Protein AF-A0AAV8Y2S1-F1 (afdb_monomer)

pLDDT: mean 87.35, std 11.95, range [32.97, 98.19]

Nearest PDB structures (foldseek):
  8apo-assembly1_Xg  TM=3.175E-01  e=3.586E-01  Polytomella magna
  3qhe-assembly1_A  TM=2.616E-01  e=3.284E-01  Homo sapiens
  3qhe-assembly2_C  TM=2.333E-01  e=3.586E-01  Homo sapiens
  8g9k-assembly1_A  TM=3.308E-01  e=1.671E+00  synthetic construct
  3icq-assembly2_U  TM=3.140E-01  e=1.599E+00  Schizosaccharomyces pombe

Foldseek 3Di:
DDAVCRLQVLVVVLLVCLVVLVVVVVPPDDPVSVLVVLVCLLDPVNLSLLDDDDDPPDDPVSSVVNNLVSLLSLLLSLLSLLQLLLDVVCVVCNVSSLVSNVSNLVSCVVHPVVSSVQLLLLLLVQLLQLLVCLVPPDQKDKRDGSRGDDDPSSVVSGVSDGDIRIDGDSVSSVSSNVSSLSSLLSVLLSCLVVVPDDPSNLSSLVSLLVCLQDDDLVSVLSSLVSLLVSLLPPPDDCVPHDPSVVVSVLSVLVSLLVVLCCVLPVVPVDDPVSLVSNLVSVLSVLVSVDPDPSSVVSVVVLVVSCVVDVVSNRPPSNCDDDD

Structure (mmCIF, N/CA/C/O backbone):
data_AF-A0AAV8Y2S1-F1
#
_entry.id   AF-A0AAV8Y2S1-F1
#
loop_
_atom_site.group_PDB
_atom_site.id
_atom_site.type_symbol
_atom_site.label_atom_id
_atom_site.label_alt_id
_atom_site.label_comp_id
_atom_site.label_asym_id
_atom_site.label_entity_id
_atom_site.label_seq_id
_atom_site.pdbx_PDB_ins_code
_atom_site.Cartn_x
_atom_site.Cartn_y
_atom_site.Cartn_z
_atom_site.occupancy
_atom_site.B_iso_or_equiv
_atom_site.auth_seq_id
_atom_site.auth_comp_id
_atom_site.auth_asym_id
_atom_site.auth_atom_id
_atom_site.pdbx_PDB_model_num
ATOM 1 N N . MET A 1 1 ? 22.744 -0.193 -36.614 1.00 50.41 1 MET A N 1
ATOM 2 C CA . MET A 1 1 ? 21.700 -0.256 -35.572 1.00 50.41 1 MET A CA 1
ATOM 3 C C . MET A 1 1 ? 22.429 -0.445 -34.260 1.00 50.41 1 MET A C 1
ATOM 5 O O . MET A 1 1 ? 23.143 -1.434 -34.168 1.00 50.41 1 MET A O 1
ATOM 9 N N . SER A 1 2 ? 22.354 0.511 -33.329 1.00 56.47 2 SER A N 1
ATOM 10 C CA . SER A 1 2 ? 22.951 0.319 -32.002 1.00 56.47 2 SER A CA 1
ATOM 11 C C . SER A 1 2 ? 22.228 -0.812 -31.279 1.00 56.47 2 SER A C 1
ATOM 13 O O . SER A 1 2 ? 21.014 -0.989 -31.435 1.00 56.47 2 SER A O 1
ATOM 15 N N . THR A 1 3 ? 22.974 -1.628 -30.545 1.00 68.38 3 THR A N 1
ATOM 16 C CA . THR A 1 3 ? 22.389 -2.752 -29.810 1.00 68.38 3 THR A CA 1
ATOM 17 C C . THR A 1 3 ? 21.641 -2.236 -28.574 1.00 68.38 3 THR A C 1
ATOM 19 O O . THR A 1 3 ? 21.970 -1.190 -28.023 1.00 68.38 3 THR A O 1
ATOM 22 N N . ILE A 1 4 ? 20.615 -2.947 -28.091 1.00 75.31 4 ILE A N 1
ATOM 23 C CA . ILE A 1 4 ? 19.903 -2.533 -26.860 1.00 75.31 4 ILE A CA 1
ATOM 24 C C . ILE A 1 4 ? 20.838 -2.463 -25.636 1.00 75.31 4 ILE A C 1
ATOM 26 O O . ILE A 1 4 ? 20.588 -1.692 -24.718 1.00 75.31 4 ILE A O 1
ATOM 30 N N . GLU A 1 5 ? 21.937 -3.225 -25.662 1.00 71.94 5 GLU A N 1
ATOM 31 C CA . GLU A 1 5 ? 23.010 -3.204 -24.659 1.00 71.94 5 GLU A CA 1
ATOM 32 C C . GLU A 1 5 ? 23.809 -1.894 -24.688 1.00 71.94 5 GLU A C 1
ATOM 34 O O . GLU A 1 5 ? 24.239 -1.426 -23.640 1.00 71.94 5 GLU A O 1
ATOM 39 N N . GLU A 1 6 ? 23.959 -1.273 -25.859 1.00 69.38 6 GLU A N 1
ATOM 40 C CA . GLU A 1 6 ? 24.582 0.048 -26.005 1.00 69.38 6 GLU A CA 1
ATOM 41 C C . GLU A 1 6 ? 23.637 1.182 -25.582 1.00 69.38 6 GLU A C 1
ATOM 43 O O . GLU A 1 6 ? 24.092 2.212 -25.095 1.00 69.38 6 GLU A O 1
ATOM 48 N N . ASN A 1 7 ? 22.323 0.995 -25.748 1.00 77.75 7 ASN A N 1
ATOM 49 C CA . ASN A 1 7 ? 21.327 2.045 -25.505 1.00 77.75 7 ASN A CA 1
ATOM 50 C C . ASN A 1 7 ? 20.765 2.055 -24.072 1.00 77.75 7 ASN A C 1
ATOM 52 O O . ASN A 1 7 ? 20.173 3.049 -23.657 1.00 77.75 7 ASN A O 1
ATOM 56 N N . ILE A 1 8 ? 20.889 0.951 -23.329 1.00 84.00 8 ILE A N 1
ATOM 57 C CA . ILE A 1 8 ? 20.360 0.810 -21.967 1.00 84.00 8 ILE A CA 1
ATOM 58 C C . ILE A 1 8 ? 21.515 0.452 -21.024 1.00 84.00 8 ILE A C 1
ATOM 60 O O . ILE A 1 8 ? 21.876 -0.721 -20.913 1.00 84.00 8 ILE A O 1
ATOM 64 N N . PRO A 1 9 ? 22.067 1.427 -20.277 1.00 84.44 9 PRO A N 1
ATOM 65 C CA . PRO A 1 9 ? 23.191 1.190 -19.368 1.00 84.44 9 PRO A CA 1
ATOM 66 C C . PRO A 1 9 ? 22.918 0.110 -18.310 1.00 84.44 9 PRO A C 1
ATOM 68 O O . PRO A 1 9 ? 23.826 -0.603 -17.890 1.00 84.44 9 PRO A O 1
ATOM 71 N N . ALA A 1 10 ? 21.658 -0.038 -17.888 1.00 88.62 10 ALA A N 1
ATOM 72 C CA . ALA A 1 10 ? 21.246 -1.018 -16.885 1.00 88.62 10 ALA A CA 1
ATOM 73 C C . ALA A 1 10 ? 21.013 -2.438 -17.433 1.00 88.62 10 ALA A C 1
ATOM 75 O O . ALA A 1 10 ? 20.701 -3.345 -16.660 1.00 88.62 10 ALA A O 1
ATOM 76 N N . PHE A 1 11 ? 21.151 -2.663 -18.744 1.00 90.06 11 PHE A N 1
ATOM 77 C CA . PHE A 1 11 ? 20.671 -3.886 -19.389 1.00 90.06 11 PHE A CA 1
ATOM 78 C C . PHE A 1 11 ? 21.334 -5.168 -18.864 1.00 90.06 11 PHE A C 1
ATOM 80 O O . PHE A 1 11 ? 20.668 -6.188 -18.685 1.00 90.06 11 PHE A O 1
ATOM 87 N N . SER A 1 12 ? 22.634 -5.127 -18.565 1.00 89.00 12 SER A N 1
ATOM 88 C CA . SER A 1 12 ? 23.358 -6.271 -17.992 1.00 89.00 12 SER A CA 1
ATOM 89 C C . SER A 1 12 ? 22.786 -6.690 -16.633 1.00 89.00 12 SER A C 1
ATOM 91 O O . SER A 1 12 ? 22.613 -7.880 -16.365 1.00 89.00 12 SER A O 1
ATOM 93 N N . MET A 1 13 ? 22.418 -5.713 -15.802 1.00 89.12 13 MET A N 1
ATOM 94 C CA . MET A 1 13 ? 21.746 -5.960 -14.531 1.00 89.12 13 MET A CA 1
ATOM 95 C C . MET A 1 13 ? 20.334 -6.488 -14.760 1.00 89.12 13 MET A C 1
ATOM 97 O O . MET A 1 13 ? 19.951 -7.462 -14.120 1.00 89.12 13 MET A O 1
ATOM 101 N N . TRP A 1 14 ? 19.575 -5.915 -15.698 1.00 93.00 14 TRP A N 1
ATOM 102 C CA . TRP A 1 14 ? 18.232 -6.405 -16.030 1.00 93.00 14 TRP A CA 1
ATOM 103 C C . TRP A 1 14 ? 18.240 -7.874 -16.428 1.00 93.00 14 TRP A C 1
ATOM 105 O O . TRP A 1 14 ? 17.412 -8.637 -15.936 1.00 93.00 14 TRP A O 1
ATOM 115 N N . LYS A 1 15 ? 19.214 -8.286 -17.243 1.00 91.31 15 LYS A N 1
ATOM 116 C CA . LYS A 1 15 ? 19.412 -9.688 -17.607 1.00 91.31 15 LYS A CA 1
ATOM 117 C C . LYS A 1 15 ? 19.693 -10.557 -16.381 1.00 91.31 15 LYS A C 1
ATOM 119 O O . LYS A 1 15 ? 19.029 -11.568 -16.193 1.00 91.31 15 LYS A O 1
ATOM 124 N N . MET A 1 16 ? 20.580 -10.116 -15.486 1.00 89.69 16 MET A N 1
ATOM 125 C CA . MET A 1 16 ? 20.842 -10.816 -14.222 1.00 89.69 16 MET A CA 1
ATOM 126 C C . MET A 1 16 ? 19.563 -10.998 -13.383 1.00 89.69 16 MET A C 1
ATOM 128 O O . MET A 1 16 ? 19.323 -12.091 -12.866 1.00 89.69 16 MET A O 1
ATOM 132 N N . PHE A 1 17 ? 18.722 -9.966 -13.250 1.00 90.50 17 PHE A N 1
ATOM 133 C CA . PHE A 1 17 ? 17.433 -10.084 -12.554 1.00 90.50 17 PHE A CA 1
ATOM 134 C C . PHE A 1 17 ? 16.469 -11.017 -13.288 1.00 90.50 17 PHE A C 1
ATOM 136 O O . PHE A 1 17 ? 15.811 -11.827 -12.638 1.00 90.50 17 PHE A O 1
ATOM 143 N N . ASN A 1 18 ? 16.391 -10.923 -14.615 1.00 92.56 18 ASN A N 1
ATOM 144 C CA . ASN A 1 18 ? 15.511 -11.743 -15.441 1.00 92.56 18 ASN A CA 1
ATOM 145 C C . ASN A 1 18 ? 15.875 -13.231 -15.399 1.00 92.56 18 ASN A C 1
ATOM 147 O O . ASN A 1 18 ? 14.979 -14.064 -15.344 1.00 92.56 18 ASN A O 1
ATOM 151 N N . ASP A 1 19 ? 17.161 -13.556 -15.290 1.00 89.06 19 ASP A N 1
ATOM 152 C CA . ASP A 1 19 ? 17.630 -14.930 -15.106 1.00 89.06 19 ASP A CA 1
ATOM 153 C C . ASP A 1 19 ? 17.411 -15.417 -13.660 1.00 89.06 19 ASP A C 1
ATOM 155 O O . ASP A 1 19 ? 17.051 -16.571 -13.419 1.00 89.06 19 ASP A O 1
ATOM 159 N N . THR A 1 20 ? 17.602 -14.538 -12.670 1.00 86.38 20 THR A N 1
ATOM 160 C CA . THR A 1 20 ? 17.593 -14.925 -11.248 1.00 86.38 20 THR A CA 1
ATOM 161 C C . THR A 1 20 ? 16.182 -15.015 -10.667 1.00 86.38 20 THR A C 1
ATOM 163 O O . THR A 1 20 ? 15.851 -15.984 -9.984 1.00 86.38 20 THR A O 1
ATOM 166 N N . VAL A 1 21 ? 15.333 -14.010 -10.896 1.00 88.00 21 VAL A N 1
ATOM 167 C CA . VAL A 1 21 ? 14.031 -13.869 -10.222 1.00 88.00 21 VAL A CA 1
ATOM 168 C C . VAL A 1 21 ? 13.079 -15.035 -10.519 1.00 88.00 21 VAL A C 1
ATOM 170 O O . VAL A 1 21 ? 12.534 -15.582 -9.559 1.00 88.00 21 VAL A O 1
ATOM 173 N N . PRO A 1 22 ? 12.910 -15.516 -11.766 1.00 86.19 22 PRO A N 1
ATOM 174 C CA . PRO A 1 22 ? 12.075 -16.687 -12.040 1.00 86.19 22 PRO A CA 1
ATOM 175 C C . PRO A 1 22 ? 12.551 -17.957 -11.321 1.00 86.19 22 PRO A C 1
ATOM 177 O O . PRO A 1 22 ? 11.730 -18.768 -10.890 1.00 86.19 22 PRO A O 1
ATOM 180 N N . VAL A 1 23 ? 13.865 -18.126 -11.131 1.00 83.44 23 VAL A N 1
ATOM 181 C CA . VAL A 1 23 ? 14.425 -19.239 -10.345 1.00 83.44 23 VAL A CA 1
ATOM 182 C C . VAL A 1 23 ? 14.057 -19.095 -8.864 1.00 83.44 23 VAL A C 1
ATOM 184 O O . VAL A 1 23 ? 13.693 -20.083 -8.223 1.00 83.44 23 VAL A O 1
ATOM 187 N N . LEU A 1 24 ? 14.051 -17.866 -8.325 1.00 77.31 24 LEU A N 1
ATOM 188 C CA . LEU A 1 24 ? 13.543 -17.595 -6.971 1.00 77.31 24 LEU A CA 1
ATOM 189 C C . LEU A 1 24 ? 12.067 -18.002 -6.832 1.00 77.31 24 LEU A C 1
ATOM 191 O O . LEU A 1 24 ? 11.695 -18.603 -5.823 1.00 77.31 24 LEU A O 1
ATOM 195 N N . MET A 1 25 ? 11.244 -17.730 -7.852 1.00 76.62 25 MET A N 1
ATOM 196 C CA . MET A 1 25 ? 9.809 -18.056 -7.856 1.00 76.62 25 MET A CA 1
ATOM 197 C C . MET A 1 25 ? 9.536 -19.562 -7.872 1.00 76.62 25 MET A C 1
ATOM 199 O O . MET A 1 25 ? 8.599 -20.021 -7.219 1.00 76.62 25 MET A O 1
ATOM 203 N N . LYS A 1 26 ? 10.353 -20.343 -8.594 1.00 75.31 26 LYS A N 1
ATOM 204 C CA . LYS A 1 26 ? 10.199 -21.806 -8.716 1.00 75.31 26 LYS A CA 1
ATOM 205 C C . LYS A 1 26 ? 10.561 -22.566 -7.436 1.00 75.31 26 LYS A C 1
ATOM 207 O O . LYS A 1 26 ? 10.200 -23.729 -7.291 1.00 75.31 26 LYS A O 1
ATOM 212 N N . GLY A 1 27 ? 11.168 -21.889 -6.459 1.00 60.88 27 GLY A N 1
ATOM 213 C CA . GLY A 1 27 ? 11.306 -22.412 -5.106 1.00 60.88 27 GLY A CA 1
ATOM 214 C C . GLY A 1 27 ? 12.566 -23.234 -4.845 1.00 60.88 27 GLY A C 1
ATOM 215 O O . GLY A 1 27 ? 12.669 -23.828 -3.775 1.00 60.88 27 GLY A O 1
ATOM 216 N N . ASP A 1 28 ? 13.541 -23.227 -5.747 1.00 58.66 28 ASP A N 1
ATOM 217 C CA . ASP A 1 28 ? 14.852 -23.850 -5.505 1.00 58.66 28 ASP A CA 1
ATOM 218 C C . ASP A 1 28 ? 15.797 -22.944 -4.703 1.00 58.66 28 ASP A C 1
ATOM 220 O O . ASP A 1 28 ? 16.928 -23.316 -4.392 1.00 58.66 28 ASP A O 1
ATOM 224 N N . CYS A 1 29 ? 15.351 -21.735 -4.351 1.00 64.38 29 CYS A N 1
ATOM 225 C CA . CYS A 1 29 ? 16.214 -20.733 -3.747 1.00 64.38 29 CYS A CA 1
ATOM 226 C C . CYS A 1 29 ? 16.007 -20.533 -2.244 1.00 64.38 29 CYS A C 1
ATOM 228 O O . CYS A 1 29 ? 14.902 -20.615 -1.707 1.00 64.38 29 CYS A O 1
ATOM 230 N N . SER A 1 30 ? 17.117 -20.226 -1.573 1.00 72.25 30 SER A N 1
ATOM 231 C CA . SER A 1 30 ? 17.170 -19.941 -0.140 1.00 72.25 30 SER A CA 1
ATOM 232 C C . SER A 1 30 ? 16.675 -18.525 0.183 1.00 72.25 30 SER A C 1
ATOM 234 O O . SER A 1 30 ? 16.829 -17.605 -0.623 1.00 72.25 30 SER A O 1
ATOM 236 N N . GLU A 1 31 ? 16.162 -18.312 1.400 1.00 77.44 31 GLU A N 1
ATOM 237 C CA . GLU A 1 31 ? 15.861 -16.966 1.925 1.00 77.44 31 GLU A CA 1
ATOM 238 C C . GLU A 1 31 ? 17.068 -16.019 1.795 1.00 77.44 31 GLU A C 1
ATOM 240 O O . GLU A 1 31 ? 16.909 -14.827 1.533 1.00 77.44 31 GLU A O 1
ATOM 245 N N . THR A 1 32 ? 18.284 -16.556 1.921 1.00 80.44 32 THR A N 1
ATOM 246 C CA . THR A 1 32 ? 19.545 -15.822 1.771 1.00 80.44 32 THR A CA 1
ATOM 247 C C . THR A 1 32 ? 19.700 -15.215 0.379 1.00 80.44 32 THR A C 1
ATOM 249 O O . THR A 1 32 ? 20.175 -14.088 0.258 1.00 80.44 32 THR A O 1
ATOM 252 N N . SER A 1 33 ? 19.268 -15.912 -0.671 1.00 80.56 33 SER A N 1
ATOM 253 C CA . SER A 1 33 ? 19.338 -15.405 -2.044 1.00 80.56 33 SER A CA 1
ATOM 254 C C . SER A 1 33 ? 18.403 -14.215 -2.252 1.00 80.56 33 SER A C 1
ATOM 256 O O . SER A 1 33 ? 18.808 -13.216 -2.841 1.00 80.56 33 SER A O 1
ATOM 258 N N . VAL A 1 34 ? 17.187 -14.268 -1.697 1.00 80.88 34 VAL A N 1
ATOM 259 C CA . VAL A 1 34 ? 16.244 -13.140 -1.778 1.00 80.88 34 VAL A CA 1
ATOM 260 C C . VAL A 1 34 ? 16.738 -11.948 -0.958 1.00 80.88 34 VAL A C 1
ATOM 262 O O . VAL A 1 34 ? 16.650 -10.813 -1.413 1.00 80.88 34 VAL A O 1
ATOM 265 N N . ARG A 1 35 ? 17.340 -12.188 0.215 1.00 84.06 35 ARG A N 1
ATOM 266 C CA . ARG A 1 35 ? 17.974 -11.128 1.019 1.00 84.06 35 ARG A CA 1
ATOM 267 C C . ARG A 1 35 ? 19.123 -10.446 0.283 1.00 84.06 35 ARG A C 1
ATOM 269 O O . ARG A 1 35 ? 19.244 -9.229 0.353 1.00 84.06 35 ARG A O 1
ATOM 276 N N . ARG A 1 36 ? 19.949 -11.211 -0.436 1.00 84.94 36 ARG A N 1
ATOM 277 C CA . ARG A 1 36 ? 21.015 -10.652 -1.282 1.00 84.94 36 ARG A CA 1
ATOM 278 C C . ARG A 1 36 ? 20.436 -9.799 -2.405 1.00 84.94 36 ARG A C 1
ATOM 280 O O . ARG A 1 36 ? 20.911 -8.690 -2.607 1.00 84.94 36 ARG A O 1
ATOM 287 N N . LEU A 1 37 ? 19.386 -10.277 -3.073 1.00 84.44 37 LEU A N 1
ATOM 288 C CA . LEU A 1 37 ? 18.703 -9.513 -4.117 1.00 84.44 37 LEU A CA 1
ATOM 289 C C . LEU A 1 37 ? 18.152 -8.183 -3.583 1.00 84.44 37 LEU A C 1
ATOM 291 O O . LEU A 1 37 ? 18.403 -7.133 -4.166 1.00 84.44 37 LEU A O 1
ATOM 295 N N . ALA A 1 38 ? 17.456 -8.229 -2.447 1.00 85.75 38 ALA A N 1
ATOM 296 C CA . ALA A 1 38 ? 16.943 -7.048 -1.763 1.00 85.75 38 ALA A CA 1
ATOM 297 C C . ALA A 1 38 ? 18.067 -6.070 -1.395 1.00 85.75 38 ALA A C 1
ATOM 299 O O . ALA A 1 38 ? 17.963 -4.882 -1.679 1.00 85.75 38 ALA A O 1
ATOM 300 N N . SER A 1 39 ? 19.176 -6.576 -0.846 1.00 85.69 39 SER A N 1
ATOM 301 C CA . SER A 1 39 ? 20.348 -5.763 -0.508 1.00 85.69 39 SER A CA 1
ATOM 302 C C . SER A 1 39 ? 20.969 -5.080 -1.726 1.00 85.69 39 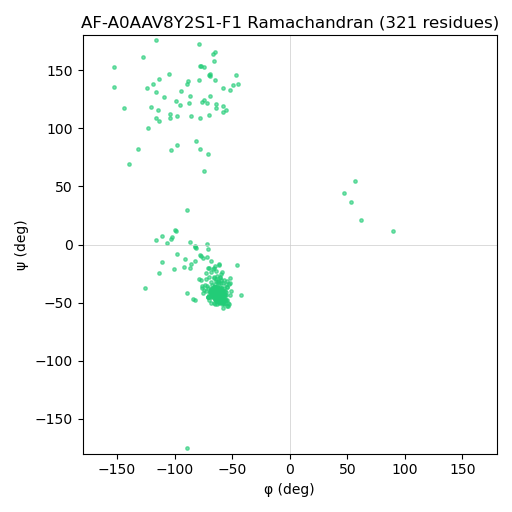SER A C 1
ATOM 304 O O . SER A 1 39 ? 21.438 -3.953 -1.595 1.00 85.69 39 SER A O 1
ATOM 306 N N . ILE A 1 40 ? 20.994 -5.744 -2.887 1.00 85.38 40 ILE A N 1
ATOM 307 C CA . ILE A 1 40 ? 21.481 -5.150 -4.138 1.00 85.38 40 ILE A CA 1
ATOM 308 C C . ILE A 1 40 ? 20.561 -3.993 -4.535 1.00 85.38 40 ILE A C 1
ATOM 310 O O . ILE A 1 40 ? 21.030 -2.876 -4.713 1.00 85.38 40 ILE A O 1
ATOM 314 N N . ILE A 1 41 ? 19.248 -4.228 -4.583 1.00 84.50 41 ILE A N 1
ATOM 315 C CA . ILE A 1 41 ? 18.259 -3.213 -4.980 1.00 84.50 41 ILE A CA 1
ATOM 316 C C . ILE A 1 41 ? 18.265 -2.001 -4.038 1.00 84.50 41 ILE A C 1
ATOM 318 O O . ILE A 1 41 ? 18.171 -0.864 -4.487 1.00 84.50 41 ILE A O 1
ATOM 322 N N . GLN A 1 42 ? 18.391 -2.237 -2.732 1.00 84.06 42 GLN A N 1
ATOM 323 C CA . GLN A 1 42 ? 18.385 -1.184 -1.714 1.00 84.06 42 GLN A CA 1
ATOM 324 C C . GLN A 1 42 ? 19.695 -0.387 -1.651 1.00 84.06 42 GLN A C 1
ATOM 326 O O . GLN A 1 42 ? 19.762 0.645 -0.979 1.00 84.06 42 GLN A O 1
ATOM 331 N N . SER A 1 43 ? 20.757 -0.851 -2.311 1.00 83.75 43 SER A N 1
ATOM 332 C CA . SER A 1 43 ? 22.032 -0.144 -2.305 1.00 83.75 43 SER A CA 1
ATOM 333 C C . SER A 1 43 ? 22.023 1.038 -3.284 1.00 83.75 43 SER A C 1
ATOM 335 O O . SER A 1 43 ? 21.453 0.981 -4.372 1.00 83.75 43 SER A O 1
ATOM 337 N N . LYS A 1 44 ? 22.648 2.155 -2.886 1.00 71.81 44 LYS A N 1
ATOM 338 C CA . LYS A 1 44 ? 22.598 3.430 -3.632 1.00 71.81 44 LYS A CA 1
ATOM 339 C C . LYS A 1 44 ? 23.168 3.340 -5.048 1.00 71.81 44 LYS A C 1
ATOM 341 O O . LYS A 1 44 ? 22.757 4.099 -5.913 1.00 71.81 44 LYS A O 1
ATOM 346 N N . GLU A 1 45 ? 24.101 2.423 -5.276 1.00 70.44 45 GLU A N 1
ATOM 347 C CA . GLU A 1 45 ? 24.769 2.215 -6.568 1.00 70.44 45 GLU A CA 1
ATOM 348 C C . GLU A 1 45 ? 23.818 1.655 -7.640 1.00 70.44 45 GLU A C 1
ATOM 350 O O . GLU A 1 45 ? 24.114 1.706 -8.831 1.00 70.44 45 GLU A O 1
ATOM 355 N N . PHE A 1 46 ? 22.646 1.173 -7.223 1.00 72.44 46 PHE A N 1
ATOM 356 C CA . PHE A 1 46 ? 21.712 0.429 -8.055 1.00 72.44 46 PHE A CA 1
ATOM 357 C C . PHE A 1 46 ? 20.415 1.196 -8.367 1.00 72.44 46 PHE A C 1
ATOM 359 O O . PHE A 1 46 ? 19.536 0.656 -9.037 1.00 72.44 46 PHE A O 1
ATOM 366 N N . SER A 1 47 ? 20.309 2.481 -7.995 1.00 70.44 47 SER A N 1
ATOM 367 C CA . SER A 1 47 ? 19.176 3.342 -8.391 1.00 70.44 47 SER A CA 1
ATOM 368 C C . SER A 1 47 ? 19.042 3.481 -9.913 1.00 70.44 47 SER A C 1
ATOM 370 O O . SER A 1 47 ? 17.941 3.574 -10.451 1.00 70.44 47 SER A O 1
ATOM 372 N N . ASN A 1 48 ? 20.170 3.411 -10.624 1.00 80.12 48 ASN A N 1
ATOM 373 C CA . ASN A 1 48 ? 20.235 3.490 -12.084 1.00 80.12 48 ASN A CA 1
ATOM 374 C C . ASN A 1 48 ? 19.669 2.243 -12.789 1.00 80.12 48 ASN A C 1
ATOM 376 O O . ASN A 1 48 ? 19.624 2.221 -14.016 1.00 80.12 48 ASN A O 1
ATOM 380 N N . ILE A 1 49 ? 19.253 1.201 -12.052 1.00 85.00 49 ILE A N 1
ATOM 381 C CA . ILE A 1 49 ? 18.487 0.080 -12.624 1.00 85.00 49 ILE A CA 1
ATOM 382 C C . ILE A 1 49 ? 17.085 0.533 -13.018 1.00 85.00 49 ILE A C 1
ATOM 384 O O . ILE A 1 49 ? 16.570 0.091 -14.044 1.00 85.00 49 ILE A O 1
ATOM 388 N N . PHE A 1 50 ? 16.467 1.358 -12.175 1.00 85.75 50 PHE A N 1
ATOM 389 C CA . PHE A 1 50 ? 15.052 1.717 -12.274 1.00 85.75 50 PHE A CA 1
ATOM 390 C C . PHE A 1 50 ? 14.849 3.083 -12.913 1.00 85.75 50 PHE A C 1
ATOM 392 O O . PHE A 1 50 ? 13.782 3.348 -13.454 1.00 85.75 50 PHE A O 1
ATOM 399 N N . ILE A 1 51 ? 15.885 3.922 -12.882 1.00 84.12 51 ILE A N 1
ATOM 400 C CA . ILE A 1 51 ? 15.834 5.306 -13.336 1.00 84.12 51 ILE A CA 1
ATOM 401 C C . ILE A 1 51 ? 16.766 5.491 -14.525 1.00 84.12 51 ILE A C 1
ATOM 403 O O . ILE A 1 51 ? 17.946 5.133 -14.470 1.00 84.12 51 ILE A O 1
ATOM 407 N N . PHE A 1 52 ? 16.243 6.120 -15.575 1.00 84.12 52 PHE A N 1
ATOM 408 C CA . PHE A 1 52 ? 17.048 6.602 -16.687 1.00 84.12 52 PHE A CA 1
ATOM 409 C C . PHE A 1 52 ? 17.338 8.095 -16.514 1.00 84.12 52 PHE A C 1
ATOM 411 O O . PHE A 1 52 ? 16.448 8.936 -16.626 1.00 84.12 52 PHE A O 1
ATOM 418 N N . SER A 1 53 ? 18.597 8.433 -16.238 1.00 76.94 53 SER A N 1
ATOM 419 C CA . SER A 1 53 ? 19.039 9.828 -16.190 1.00 76.94 53 SER A CA 1
ATOM 420 C C . SER A 1 53 ? 19.033 10.419 -17.596 1.00 76.94 53 SER A C 1
ATOM 422 O O . SER A 1 53 ? 19.624 9.849 -18.511 1.00 76.94 53 SER A O 1
ATOM 424 N N . LYS A 1 54 ? 18.382 11.575 -17.768 1.00 69.50 54 LYS A N 1
ATOM 425 C CA . LYS A 1 54 ? 18.289 12.252 -19.065 1.00 69.50 54 LYS A CA 1
ATOM 426 C C . LYS A 1 54 ? 19.681 12.569 -19.618 1.00 69.50 54 LYS A C 1
ATOM 428 O O . LYS A 1 54 ? 20.383 13.423 -19.078 1.00 69.50 54 LYS A O 1
ATOM 433 N N . ASP A 1 55 ? 20.036 11.922 -20.722 1.00 77.44 55 ASP A N 1
ATOM 434 C CA . ASP A 1 55 ? 21.202 12.286 -21.521 1.00 77.44 55 ASP A CA 1
ATOM 435 C C . ASP A 1 55 ? 20.871 13.550 -22.343 1.00 77.44 55 ASP A C 1
ATOM 437 O O . ASP A 1 55 ? 19.886 13.548 -23.092 1.00 77.44 55 ASP A O 1
ATOM 441 N N . PRO A 1 56 ? 21.640 14.649 -22.204 1.00 76.19 56 PRO A N 1
ATOM 442 C CA . PRO A 1 56 ? 21.413 15.881 -22.959 1.00 76.19 56 PRO A CA 1
ATOM 443 C C . PRO A 1 56 ? 21.545 15.713 -24.480 1.00 76.19 56 PRO A C 1
ATOM 445 O O . PRO A 1 56 ? 21.084 16.585 -25.214 1.00 76.19 56 PRO A O 1
ATOM 448 N N . LEU A 1 57 ? 22.158 14.626 -24.955 1.00 84.50 57 LEU A N 1
ATOM 449 C CA . LEU A 1 57 ? 22.327 14.322 -26.376 1.00 84.50 57 LEU A CA 1
ATOM 450 C C . LEU A 1 57 ? 21.093 13.659 -27.005 1.00 84.50 57 LEU A C 1
ATOM 452 O O . LEU A 1 57 ? 21.002 13.602 -28.230 1.00 84.50 57 LEU A O 1
ATOM 456 N N . LEU A 1 58 ? 20.144 13.176 -26.197 1.00 87.19 58 LEU A N 1
ATOM 457 C CA . LEU A 1 58 ? 18.936 12.515 -26.689 1.00 87.19 58 LEU A CA 1
ATOM 458 C C . LEU A 1 58 ? 17.808 13.510 -26.954 1.00 87.19 58 LEU A C 1
ATOM 460 O O . LEU A 1 58 ? 17.535 14.422 -26.166 1.00 87.19 58 LEU A O 1
ATOM 464 N N . THR A 1 59 ? 17.067 13.277 -28.036 1.00 89.31 59 THR A N 1
ATOM 465 C CA . THR A 1 59 ? 15.787 13.957 -28.243 1.00 89.31 59 THR A CA 1
ATOM 466 C C . THR A 1 59 ? 14.776 13.530 -27.175 1.00 89.31 59 THR A C 1
ATOM 468 O O . THR A 1 59 ? 14.863 12.450 -26.588 1.00 89.31 59 THR A O 1
ATOM 471 N N . PHE A 1 60 ? 13.749 14.354 -26.945 1.00 87.56 60 PHE A N 1
ATOM 472 C CA . PHE A 1 60 ? 12.673 14.012 -26.007 1.00 87.56 60 PHE A CA 1
ATOM 473 C C . PHE A 1 60 ? 11.980 12.683 -26.361 1.00 87.56 60 PHE A C 1
ATOM 475 O O . PHE A 1 60 ? 11.644 11.905 -25.473 1.00 87.56 60 PHE A O 1
ATOM 482 N N . GLN A 1 61 ? 11.804 12.396 -27.656 1.00 90.19 61 GLN A N 1
ATOM 483 C CA . GLN A 1 61 ? 11.182 11.153 -28.116 1.00 90.19 61 GLN A CA 1
ATOM 484 C C . GLN A 1 61 ? 12.062 9.926 -27.847 1.00 90.19 61 GLN A C 1
ATOM 486 O O . GLN A 1 61 ? 11.543 8.880 -27.462 1.00 90.19 61 GLN A O 1
ATOM 491 N N . GLU A 1 62 ? 13.377 10.031 -28.038 1.00 89.81 62 GLU A N 1
ATOM 492 C CA . GLU A 1 62 ? 14.317 8.943 -27.734 1.00 89.81 62 GLU A CA 1
ATOM 493 C C . GLU A 1 62 ? 14.411 8.696 -26.233 1.00 89.81 62 GLU A C 1
ATOM 495 O O . GLU A 1 62 ? 14.303 7.550 -25.799 1.00 89.81 62 GLU A O 1
ATOM 500 N N . TYR A 1 63 ? 14.519 9.771 -25.447 1.00 89.12 63 TYR A N 1
ATOM 501 C CA . TYR A 1 63 ? 14.468 9.703 -23.991 1.00 89.12 63 TYR A CA 1
ATOM 502 C C . TYR A 1 63 ? 13.210 8.963 -23.523 1.00 89.12 63 TYR A C 1
ATOM 504 O O . TYR A 1 63 ? 13.313 7.991 -22.777 1.00 89.12 63 TYR A O 1
ATOM 512 N N . HIS A 1 64 ? 12.035 9.357 -24.023 1.00 89.75 64 HIS A N 1
ATOM 513 C CA . HIS A 1 64 ? 10.775 8.742 -23.618 1.00 89.75 64 HIS A CA 1
ATOM 514 C C . HIS A 1 64 ? 10.694 7.258 -24.009 1.00 89.75 64 HIS A C 1
ATOM 516 O O . HIS A 1 64 ? 10.225 6.434 -23.230 1.00 89.75 64 HIS A O 1
ATOM 522 N N . LYS A 1 65 ? 11.209 6.873 -25.186 1.00 90.94 65 LYS A N 1
ATOM 523 C CA . LYS A 1 65 ? 11.277 5.457 -25.594 1.00 90.94 65 LYS A CA 1
ATOM 524 C C . LYS A 1 65 ? 12.153 4.618 -24.662 1.00 90.94 65 LYS A C 1
ATOM 526 O O . LYS A 1 65 ? 11.809 3.470 -24.389 1.00 90.94 65 LYS A O 1
ATOM 531 N N . ILE A 1 66 ? 13.283 5.153 -24.198 1.00 90.88 66 ILE A N 1
ATOM 532 C CA . ILE A 1 66 ? 14.162 4.452 -23.250 1.00 90.88 66 I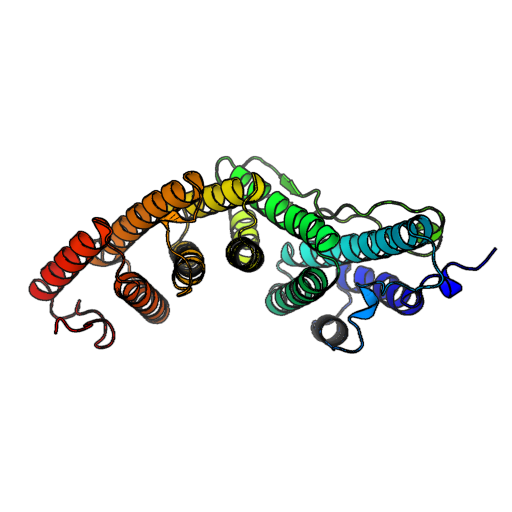LE A CA 1
ATOM 533 C C . ILE A 1 66 ? 13.491 4.378 -21.875 1.00 90.88 66 ILE A C 1
ATOM 535 O O . ILE A 1 66 ? 13.434 3.307 -21.276 1.00 90.88 66 ILE A O 1
ATOM 539 N N . GLU A 1 67 ? 12.918 5.483 -21.407 1.00 91.88 67 GLU A N 1
ATOM 540 C CA . GLU A 1 67 ? 12.180 5.564 -20.146 1.00 91.88 67 GLU A CA 1
ATOM 541 C C . GLU A 1 67 ? 11.034 4.544 -20.064 1.00 91.88 67 GLU A C 1
ATOM 543 O O . GLU A 1 67 ? 10.908 3.850 -19.055 1.00 91.88 67 GLU A O 1
ATOM 548 N N . GLN A 1 68 ? 10.255 4.360 -21.136 1.00 93.56 68 GLN A N 1
ATOM 549 C CA . GLN A 1 68 ? 9.194 3.345 -21.150 1.00 93.56 68 GLN A CA 1
ATOM 550 C C . GLN A 1 68 ? 9.738 1.912 -21.021 1.00 93.56 68 GLN A C 1
ATOM 552 O O . GLN A 1 68 ? 9.110 1.072 -20.379 1.00 93.56 68 GLN A O 1
ATOM 557 N N . LYS A 1 69 ? 10.942 1.619 -21.534 1.00 94.69 69 LYS A N 1
ATOM 558 C CA . LYS A 1 69 ? 11.594 0.310 -21.332 1.00 94.69 69 LYS A CA 1
ATOM 559 C C . LYS A 1 69 ? 12.033 0.108 -19.883 1.00 94.69 69 LYS A C 1
ATOM 561 O O . LYS A 1 69 ? 11.837 -0.976 -19.335 1.00 94.69 69 LYS A O 1
ATOM 566 N N . TYR A 1 70 ? 12.570 1.154 -19.247 1.00 94.69 70 TYR A N 1
ATOM 567 C CA . TYR A 1 70 ? 12.875 1.157 -17.809 1.00 94.69 70 TYR A CA 1
ATOM 568 C C . TYR A 1 70 ? 11.617 0.905 -16.974 1.00 94.69 70 TYR A C 1
ATOM 570 O O . TYR A 1 70 ? 11.618 0.057 -16.076 1.00 94.69 70 TYR A O 1
ATOM 578 N N . LYS A 1 71 ? 10.516 1.578 -17.313 1.00 95.31 71 LYS A N 1
ATOM 579 C CA . LYS A 1 71 ? 9.215 1.360 -16.684 1.00 95.31 71 LYS A CA 1
ATOM 580 C C . LYS A 1 71 ? 8.693 -0.055 -16.917 1.00 95.31 71 LYS A C 1
ATOM 582 O O . LYS A 1 71 ? 8.226 -0.664 -15.959 1.00 95.31 71 LYS A O 1
ATOM 587 N N . ALA A 1 72 ? 8.789 -0.612 -18.123 1.00 96.19 72 ALA A N 1
ATOM 588 C CA . ALA A 1 72 ? 8.347 -1.980 -18.403 1.00 96.19 72 ALA A CA 1
ATOM 589 C C . ALA A 1 72 ? 9.122 -3.013 -17.575 1.00 96.19 72 ALA A C 1
ATOM 591 O O . ALA A 1 72 ? 8.508 -3.860 -16.923 1.00 96.19 72 ALA A O 1
ATOM 592 N N . PHE A 1 73 ? 10.452 -2.896 -17.514 1.00 96.00 73 PHE A N 1
ATOM 593 C CA . PHE A 1 73 ? 11.274 -3.755 -16.661 1.00 96.00 73 PHE A CA 1
ATOM 594 C C . PHE A 1 73 ? 10.917 -3.599 -15.173 1.00 96.00 73 PHE A C 1
ATOM 596 O O . PHE A 1 73 ? 10.729 -4.591 -14.468 1.00 96.00 73 PHE A O 1
ATOM 603 N N . THR A 1 74 ? 10.767 -2.360 -14.697 1.00 96.00 74 THR A N 1
ATOM 604 C CA . THR A 1 74 ? 10.414 -2.076 -13.296 1.00 96.00 74 THR A CA 1
ATOM 605 C C . THR A 1 74 ? 9.028 -2.618 -12.946 1.00 96.00 74 THR A C 1
ATOM 607 O O . THR A 1 74 ? 8.858 -3.243 -11.902 1.00 96.00 74 THR A O 1
ATOM 610 N N . THR A 1 75 ? 8.054 -2.451 -13.842 1.00 97.25 75 THR A N 1
ATOM 611 C CA . THR A 1 75 ? 6.695 -2.996 -13.708 1.00 97.25 75 THR A CA 1
ATOM 612 C C . THR A 1 75 ? 6.742 -4.512 -13.582 1.00 97.25 75 THR A C 1
ATOM 614 O O . THR A 1 75 ? 6.168 -5.064 -12.646 1.00 97.25 75 THR A O 1
ATOM 617 N N . TRP A 1 76 ? 7.481 -5.184 -14.469 1.00 97.00 76 TRP A N 1
ATOM 618 C CA . TRP A 1 76 ? 7.675 -6.628 -14.397 1.00 97.00 76 TRP A CA 1
ATOM 619 C C . TRP A 1 76 ? 8.279 -7.047 -13.051 1.00 97.00 76 TRP A C 1
ATOM 621 O O . TRP A 1 76 ? 7.702 -7.895 -12.370 1.00 97.00 76 TRP A O 1
ATOM 631 N N . LEU A 1 77 ? 9.384 -6.427 -12.617 1.00 95.44 77 LEU A N 1
ATOM 632 C CA . LEU A 1 77 ? 10.064 -6.801 -11.372 1.00 95.44 77 LEU A CA 1
ATOM 633 C C . LEU A 1 77 ? 9.177 -6.591 -10.135 1.00 95.44 77 LEU A C 1
ATOM 635 O O . LEU A 1 77 ? 9.125 -7.456 -9.258 1.00 95.44 77 LEU A O 1
ATOM 639 N N . LEU A 1 78 ? 8.458 -5.468 -10.065 1.00 96.38 78 LEU A N 1
ATOM 640 C CA . LEU A 1 78 ? 7.494 -5.219 -8.992 1.00 96.38 78 LEU A CA 1
ATOM 641 C C . LEU A 1 78 ? 6.353 -6.240 -9.027 1.00 96.38 78 LEU A C 1
ATOM 643 O O . LEU A 1 78 ? 5.984 -6.756 -7.978 1.00 96.38 78 LEU A O 1
ATOM 647 N N . GLY A 1 79 ? 5.861 -6.622 -10.209 1.00 96.25 79 GLY A N 1
ATOM 648 C CA . GLY A 1 79 ? 4.876 -7.696 -10.357 1.00 96.25 79 GLY A CA 1
ATOM 649 C C . GLY A 1 79 ? 5.369 -9.036 -9.804 1.00 96.25 79 GLY A C 1
ATOM 650 O O . GLY A 1 79 ? 4.643 -9.713 -9.071 1.00 96.25 79 GLY A O 1
ATOM 651 N N . GLN A 1 80 ? 6.631 -9.385 -10.071 1.00 94.12 80 GLN A N 1
ATOM 652 C CA . GLN A 1 80 ? 7.280 -10.572 -9.507 1.00 94.12 80 GLN A CA 1
ATOM 653 C C . GLN A 1 80 ? 7.325 -10.521 -7.970 1.00 94.12 80 GLN A C 1
ATOM 655 O O . GLN A 1 80 ? 6.916 -11.466 -7.289 1.00 94.12 80 GLN A O 1
ATOM 660 N N . PHE A 1 81 ? 7.774 -9.407 -7.390 1.00 94.12 81 PHE A N 1
ATOM 661 C CA . PHE A 1 81 ? 7.811 -9.234 -5.936 1.00 94.12 81 PHE A CA 1
ATOM 662 C C . PHE A 1 81 ? 6.425 -9.212 -5.298 1.00 94.12 81 PHE A C 1
ATOM 664 O O . PHE A 1 81 ? 6.217 -9.845 -4.259 1.00 94.12 81 PHE A O 1
ATOM 671 N N . PHE A 1 82 ? 5.459 -8.562 -5.936 1.00 95.38 82 PHE A N 1
ATOM 672 C CA . PHE A 1 82 ? 4.077 -8.556 -5.496 1.00 95.38 82 PHE A CA 1
ATOM 673 C C . PHE A 1 82 ? 3.507 -9.978 -5.459 1.00 95.38 82 PHE A C 1
ATOM 675 O O . PHE A 1 82 ? 2.917 -10.383 -4.457 1.00 95.38 82 PHE A O 1
ATOM 682 N N . TYR A 1 83 ? 3.762 -10.789 -6.488 1.00 93.31 83 TYR A N 1
ATOM 683 C CA . TYR A 1 83 ? 3.359 -12.196 -6.526 1.00 93.31 83 TYR A CA 1
ATOM 684 C C . TYR A 1 83 ? 3.912 -13.010 -5.340 1.00 93.31 83 TYR A C 1
ATOM 686 O O . TYR A 1 83 ? 3.173 -13.802 -4.737 1.00 93.31 83 TYR A O 1
ATOM 694 N N . LEU A 1 84 ? 5.165 -12.775 -4.924 1.00 90.75 84 LEU A N 1
ATOM 695 C CA . LEU A 1 84 ? 5.753 -13.426 -3.741 1.00 90.75 84 LEU A CA 1
ATOM 696 C C . LEU A 1 84 ? 5.003 -13.103 -2.446 1.00 90.75 84 LEU A C 1
ATOM 698 O O . LEU A 1 84 ? 4.896 -13.969 -1.572 1.00 90.75 84 LEU A O 1
ATOM 702 N N . LEU A 1 85 ? 4.437 -11.897 -2.318 1.00 92.19 85 LEU A N 1
ATOM 703 C CA . LEU A 1 85 ? 3.631 -11.518 -1.151 1.00 92.19 85 LEU A CA 1
ATOM 704 C C . LEU A 1 85 ? 2.358 -12.366 -1.019 1.00 92.19 85 LEU A C 1
ATOM 706 O O . LEU A 1 85 ? 1.828 -12.517 0.084 1.00 92.19 85 LEU A O 1
ATOM 710 N N . GLY A 1 86 ? 1.887 -12.966 -2.114 1.00 90.69 86 GLY A N 1
ATOM 711 C CA . GLY A 1 86 ? 0.743 -13.880 -2.142 1.00 90.69 86 GLY A CA 1
ATOM 712 C C . GLY A 1 86 ? 1.054 -15.325 -1.742 1.00 90.69 86 GLY A C 1
ATOM 713 O O . GLY A 1 86 ? 0.132 -16.144 -1.703 1.00 90.69 86 GLY A O 1
ATOM 714 N N . HIS A 1 87 ? 2.320 -15.652 -1.466 1.00 88.00 87 HIS A N 1
ATOM 715 C CA . HIS A 1 87 ? 2.788 -17.013 -1.200 1.00 88.00 87 HIS A CA 1
ATOM 716 C C . HIS A 1 87 ? 3.288 -17.167 0.239 1.00 88.00 87 HIS A C 1
ATOM 718 O O . HIS A 1 87 ? 4.311 -16.598 0.623 1.00 88.00 87 HIS A O 1
ATOM 724 N N . ASP A 1 88 ? 2.607 -18.001 1.026 1.00 86.62 88 ASP A N 1
ATOM 725 C CA . ASP A 1 88 ? 2.916 -18.210 2.451 1.00 86.62 88 ASP A CA 1
ATOM 726 C C . ASP A 1 88 ? 4.309 -18.808 2.688 1.00 86.62 88 ASP A C 1
ATOM 728 O O . ASP A 1 88 ? 4.941 -18.535 3.712 1.00 86.62 88 ASP A O 1
ATOM 732 N N . ARG A 1 89 ? 4.834 -19.555 1.707 1.00 85.12 89 ARG A N 1
ATOM 733 C CA . ARG A 1 89 ? 6.203 -20.095 1.721 1.00 85.12 89 ARG A CA 1
ATOM 734 C C . ARG A 1 89 ? 7.263 -19.008 1.933 1.00 85.12 89 ARG A C 1
ATOM 736 O O . ARG A 1 89 ? 8.287 -19.278 2.549 1.00 85.12 89 ARG A O 1
ATOM 743 N N . PHE A 1 90 ? 7.009 -17.792 1.455 1.00 85.69 90 PHE A N 1
ATOM 744 C CA . PHE A 1 90 ? 7.936 -16.664 1.555 1.00 85.69 90 PHE A CA 1
ATOM 745 C C . PHE A 1 90 ? 7.593 -15.703 2.703 1.00 85.69 90 PHE A C 1
ATOM 747 O O . PHE A 1 90 ? 8.162 -14.619 2.788 1.00 85.69 90 PHE A O 1
ATOM 754 N N . SER A 1 91 ? 6.700 -16.091 3.620 1.00 89.31 91 SER A N 1
ATOM 755 C CA . SER A 1 91 ? 6.239 -15.243 4.734 1.00 89.31 91 SER A CA 1
ATOM 756 C C . SER A 1 91 ? 7.364 -14.608 5.554 1.00 89.31 91 SER A C 1
ATOM 758 O O . SER A 1 91 ? 7.296 -13.425 5.874 1.00 89.31 91 SER A O 1
ATOM 760 N N . LYS A 1 92 ? 8.443 -15.352 5.820 1.00 89.00 92 LYS A N 1
ATOM 761 C CA . LYS A 1 92 ? 9.612 -14.882 6.588 1.00 89.00 92 LYS A CA 1
ATOM 762 C C . LYS A 1 92 ? 10.408 -13.755 5.927 1.00 89.00 92 LYS A C 1
ATOM 764 O O . LYS A 1 92 ? 11.201 -13.097 6.596 1.00 89.00 92 LYS A O 1
ATOM 769 N N . ILE A 1 93 ? 10.237 -13.559 4.622 1.00 89.50 93 ILE A N 1
ATOM 770 C CA . ILE A 1 93 ? 10.943 -12.538 3.842 1.00 89.50 93 ILE A CA 1
ATOM 771 C C . ILE A 1 93 ? 9.992 -11.487 3.260 1.00 89.50 93 ILE A C 1
ATOM 773 O O . ILE A 1 93 ? 10.448 -10.599 2.545 1.00 89.50 93 ILE A O 1
ATOM 777 N N . HIS A 1 94 ? 8.688 -11.549 3.564 1.00 92.75 94 HIS A N 1
ATOM 778 C CA . HIS A 1 94 ? 7.712 -10.582 3.049 1.00 92.75 94 HIS A CA 1
ATOM 779 C C . HIS A 1 94 ? 8.049 -9.151 3.452 1.00 92.75 94 HIS A C 1
ATOM 781 O O . HIS A 1 94 ? 7.973 -8.281 2.597 1.00 92.75 94 HIS A O 1
ATOM 787 N N . ASP A 1 95 ? 8.495 -8.909 4.686 1.00 93.81 95 ASP A N 1
ATOM 788 C CA . ASP A 1 95 ? 8.885 -7.558 5.112 1.00 93.81 95 ASP A CA 1
ATOM 789 C C . ASP A 1 95 ? 10.026 -6.993 4.259 1.00 93.81 95 ASP A C 1
ATOM 791 O O . ASP A 1 95 ? 9.946 -5.868 3.787 1.00 93.81 95 ASP A O 1
ATOM 795 N N . ILE A 1 96 ? 11.023 -7.816 3.938 1.00 92.69 96 ILE A N 1
ATOM 796 C CA . ILE A 1 96 ? 12.166 -7.416 3.105 1.00 92.69 96 ILE A CA 1
ATOM 797 C C . ILE A 1 96 ? 11.722 -7.117 1.675 1.00 92.69 96 ILE A C 1
ATOM 799 O O . ILE A 1 96 ? 12.190 -6.161 1.062 1.00 92.69 96 ILE A O 1
ATOM 803 N N . ILE A 1 97 ? 10.811 -7.929 1.136 1.00 93.56 97 ILE A N 1
ATOM 804 C CA . ILE A 1 97 ? 10.234 -7.726 -0.195 1.00 93.56 97 ILE A CA 1
ATOM 805 C C . ILE A 1 97 ? 9.404 -6.435 -0.230 1.00 93.56 97 ILE A C 1
ATOM 807 O O . ILE A 1 97 ? 9.438 -5.708 -1.222 1.00 93.56 97 ILE A O 1
ATOM 811 N N . ILE A 1 98 ? 8.675 -6.125 0.844 1.00 96.31 98 ILE A N 1
ATOM 812 C CA . ILE A 1 98 ? 7.928 -4.870 0.971 1.00 96.31 98 ILE A CA 1
ATOM 813 C C . ILE A 1 98 ? 8.891 -3.685 1.020 1.00 96.31 98 ILE A C 1
ATOM 815 O O . ILE A 1 98 ? 8.751 -2.769 0.216 1.00 96.31 98 ILE A O 1
ATOM 819 N N . ASP A 1 99 ? 9.909 -3.734 1.878 1.00 95.06 99 ASP A N 1
ATOM 820 C CA . ASP A 1 99 ? 10.902 -2.664 2.013 1.00 95.06 99 ASP A CA 1
ATOM 821 C C . ASP A 1 99 ? 11.668 -2.428 0.704 1.00 95.06 99 ASP A C 1
ATOM 823 O O . ASP A 1 99 ? 11.978 -1.296 0.343 1.00 95.06 99 ASP A O 1
ATOM 827 N N . THR A 1 100 ? 11.953 -3.496 -0.044 1.00 93.56 100 THR A N 1
ATOM 828 C CA . THR A 1 100 ? 12.592 -3.421 -1.366 1.00 93.56 100 THR A CA 1
ATOM 829 C C . THR A 1 100 ? 11.702 -2.698 -2.374 1.00 93.56 100 THR A C 1
ATOM 831 O O . THR A 1 100 ? 12.160 -1.790 -3.062 1.00 93.56 100 THR A O 1
ATOM 834 N N . GLN A 1 101 ? 10.422 -3.062 -2.450 1.00 96.00 101 GLN A N 1
ATOM 835 C CA . GLN A 1 101 ? 9.472 -2.412 -3.353 1.00 96.00 101 GLN A CA 1
ATOM 836 C C . GLN A 1 101 ? 9.217 -0.947 -2.962 1.00 96.00 101 GLN A C 1
ATOM 838 O O . GLN A 1 101 ? 9.170 -0.086 -3.837 1.00 96.00 101 GLN A O 1
ATOM 843 N N . LEU A 1 102 ? 9.114 -0.641 -1.663 1.00 96.38 102 LEU A N 1
ATOM 844 C CA . LEU A 1 102 ? 9.010 0.734 -1.163 1.00 96.38 102 LEU A CA 1
ATOM 845 C C . LEU A 1 102 ? 10.260 1.559 -1.489 1.00 96.38 102 LEU A C 1
ATOM 847 O O . LEU A 1 102 ? 10.134 2.726 -1.838 1.00 96.38 102 LEU A O 1
ATOM 851 N N . CYS A 1 103 ? 11.451 0.958 -1.432 1.00 94.31 103 CYS A N 1
ATOM 852 C CA . CYS A 1 103 ? 12.690 1.620 -1.839 1.00 94.31 103 CYS A CA 1
ATOM 853 C C . CYS A 1 103 ? 12.675 2.001 -3.327 1.00 94.31 103 CYS A C 1
ATOM 855 O O . CYS A 1 103 ? 13.053 3.120 -3.666 1.00 94.31 103 CYS A O 1
ATOM 857 N N . ILE A 1 104 ? 12.180 1.117 -4.202 1.00 94.44 104 ILE A N 1
ATOM 858 C CA . ILE A 1 104 ? 12.008 1.422 -5.632 1.00 94.44 104 ILE A CA 1
ATOM 859 C C . ILE A 1 104 ? 11.013 2.578 -5.815 1.00 94.44 104 ILE A C 1
ATOM 861 O O . ILE A 1 104 ? 11.312 3.537 -6.523 1.00 94.44 104 ILE A O 1
ATOM 865 N N . LEU A 1 105 ? 9.850 2.524 -5.153 1.00 95.62 105 LEU A N 1
ATOM 866 C CA . LEU A 1 105 ? 8.849 3.595 -5.229 1.00 95.62 105 LEU A CA 1
ATOM 867 C C . LEU A 1 105 ? 9.401 4.943 -4.746 1.00 95.62 105 LEU A C 1
ATOM 869 O O . LEU A 1 105 ? 9.156 5.957 -5.391 1.00 95.62 105 LEU A O 1
ATOM 873 N N . ASP A 1 106 ? 10.176 4.951 -3.664 1.00 93.69 106 ASP A N 1
ATOM 874 C CA . ASP A 1 106 ? 10.791 6.159 -3.105 1.00 93.69 106 ASP A CA 1
ATOM 875 C C . ASP A 1 106 ? 11.865 6.771 -4.006 1.00 93.69 106 ASP A C 1
ATOM 877 O O . ASP A 1 106 ? 11.991 7.992 -4.103 1.00 93.69 106 ASP A O 1
ATOM 881 N N . GLN A 1 107 ? 12.625 5.939 -4.713 1.00 91.31 107 GLN A N 1
ATOM 882 C CA . GLN A 1 107 ? 13.554 6.425 -5.728 1.00 91.31 107 GLN A CA 1
ATOM 883 C C . GLN A 1 107 ? 12.803 7.063 -6.903 1.00 91.31 107 GLN A C 1
ATOM 885 O O . GLN A 1 107 ? 13.180 8.145 -7.364 1.00 91.31 107 GLN A O 1
ATOM 890 N N . LEU A 1 108 ? 11.721 6.431 -7.361 1.00 92.75 108 LEU A N 1
ATOM 891 C CA . LEU A 1 108 ? 10.911 6.937 -8.466 1.00 92.75 108 LEU A CA 1
ATOM 892 C C . LEU A 1 108 ? 10.156 8.218 -8.100 1.00 92.75 108 LEU A C 1
ATOM 894 O O . LEU A 1 108 ? 10.130 9.135 -8.919 1.00 92.75 108 LEU A O 1
ATOM 898 N N . SER A 1 109 ? 9.609 8.343 -6.883 1.00 92.94 109 SER A N 1
ATOM 899 C CA . SER A 1 109 ? 8.879 9.555 -6.467 1.00 92.94 109 SER A CA 1
ATOM 900 C C . SER A 1 109 ? 9.766 10.805 -6.498 1.00 92.94 109 SER A C 1
ATOM 902 O O . SER A 1 109 ? 9.297 11.903 -6.793 1.00 92.94 109 SER A O 1
ATOM 904 N N . LYS A 1 110 ? 11.078 10.632 -6.289 1.00 90.56 110 LYS A N 1
ATOM 905 C CA . LYS A 1 110 ? 12.081 11.710 -6.297 1.00 90.56 110 LYS A CA 1
ATOM 906 C C . LYS A 1 110 ? 12.646 12.042 -7.676 1.00 90.56 110 LYS A C 1
ATOM 908 O O . LYS A 1 110 ? 13.224 13.114 -7.836 1.00 90.56 110 LYS A O 1
ATOM 913 N N . THR A 1 111 ? 12.545 11.136 -8.648 1.00 89.06 111 THR A N 1
ATOM 914 C CA . THR A 1 111 ? 13.286 11.245 -9.922 1.00 89.06 111 THR A CA 1
ATOM 915 C C . THR A 1 111 ? 12.403 11.170 -11.164 1.00 89.06 111 THR A C 1
ATOM 917 O O . THR A 1 111 ? 12.649 11.895 -12.124 1.00 89.06 111 THR A O 1
ATOM 920 N N . GLN A 1 112 ? 11.360 10.340 -11.150 1.00 89.94 112 GLN A N 1
ATOM 921 C CA . GLN A 1 112 ? 10.463 10.080 -12.277 1.00 89.94 112 GLN A CA 1
ATOM 922 C C . GLN A 1 112 ? 9.011 9.993 -11.782 1.00 89.94 112 GLN A C 1
ATOM 924 O O . GLN A 1 112 ? 8.381 8.935 -11.803 1.00 89.94 112 GLN A O 1
ATOM 929 N N . LEU A 1 113 ? 8.465 11.135 -11.348 1.00 91.38 113 LEU A N 1
ATOM 930 C CA . LEU A 1 113 ? 7.155 11.221 -10.685 1.00 91.38 113 LEU A CA 1
ATOM 931 C C . LEU A 1 113 ? 6.003 10.587 -11.486 1.00 91.38 113 LEU A C 1
ATOM 933 O O . LEU A 1 113 ? 5.118 9.969 -10.906 1.00 91.38 113 LEU A O 1
ATOM 937 N N . HIS A 1 114 ? 6.007 10.701 -12.817 1.00 91.88 114 HIS A N 1
ATOM 938 C CA . HIS A 1 114 ? 4.966 10.090 -13.647 1.00 91.88 114 HIS A CA 1
ATOM 939 C C . HIS A 1 114 ? 5.029 8.551 -13.614 1.00 91.88 114 HIS A C 1
ATOM 941 O O . HIS A 1 114 ? 3.990 7.917 -13.455 1.00 91.88 114 HIS A O 1
ATOM 947 N N . VAL A 1 115 ? 6.228 7.952 -13.667 1.00 94.12 115 VAL A N 1
ATOM 948 C CA . VAL A 1 115 ? 6.419 6.496 -13.517 1.00 94.12 115 VAL A CA 1
ATOM 949 C C . VAL A 1 115 ? 5.994 6.047 -12.120 1.00 94.12 115 VAL A C 1
ATOM 951 O O . VAL A 1 115 ? 5.307 5.036 -11.980 1.00 94.12 115 VAL A O 1
ATOM 954 N N . TYR A 1 116 ? 6.358 6.817 -11.088 1.00 95.12 116 TYR A N 1
ATOM 955 C CA . TYR A 1 116 ? 5.892 6.581 -9.723 1.00 95.12 116 TYR A CA 1
ATOM 956 C C . TYR A 1 116 ? 4.361 6.560 -9.640 1.00 95.12 116 TYR A C 1
ATOM 958 O O . TYR A 1 116 ? 3.813 5.597 -9.114 1.00 95.12 116 TYR A O 1
ATOM 966 N N . ASN A 1 117 ? 3.676 7.570 -10.187 1.00 94.56 117 ASN A N 1
ATOM 967 C CA . ASN A 1 117 ? 2.215 7.669 -10.131 1.00 94.56 117 ASN A CA 1
ATOM 968 C C . ASN A 1 117 ? 1.536 6.459 -10.785 1.00 94.56 117 ASN A C 1
ATOM 970 O O . ASN A 1 117 ? 0.584 5.909 -10.233 1.00 94.56 117 ASN A O 1
ATOM 974 N N . GL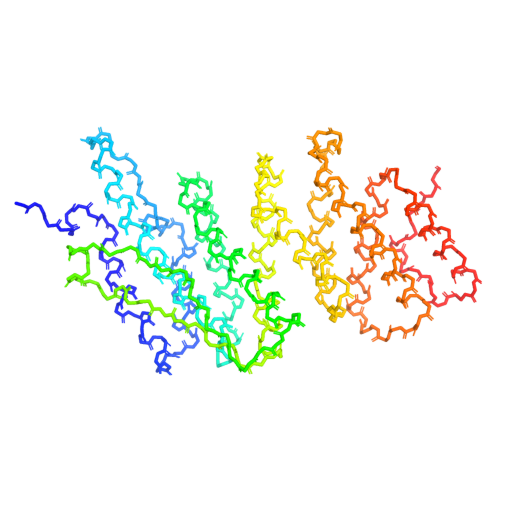U A 1 118 ? 2.045 6.006 -11.932 1.00 95.50 118 GLU A N 1
ATOM 975 C CA . GLU A 1 118 ? 1.525 4.815 -12.606 1.00 95.50 118 GLU A CA 1
ATOM 976 C C . GLU A 1 118 ? 1.714 3.541 -11.765 1.00 95.50 118 GLU A C 1
ATOM 978 O O . GLU A 1 118 ? 0.774 2.765 -11.583 1.00 95.50 118 GLU A O 1
ATOM 983 N N . LEU A 1 119 ? 2.905 3.340 -11.191 1.00 97.00 119 LEU A N 1
ATOM 984 C CA . LEU A 1 119 ? 3.200 2.159 -10.372 1.00 97.00 119 LEU A CA 1
ATOM 985 C C . LEU A 1 119 ? 2.482 2.182 -9.016 1.00 97.00 119 LEU A C 1
ATOM 987 O O . LEU A 1 119 ? 2.005 1.144 -8.561 1.00 97.00 119 LEU A O 1
ATOM 991 N N . ALA A 1 120 ? 2.357 3.349 -8.383 1.00 96.94 120 ALA A N 1
ATOM 992 C CA . ALA A 1 120 ? 1.521 3.552 -7.202 1.00 96.94 120 ALA A CA 1
ATOM 993 C C . ALA A 1 120 ? 0.048 3.232 -7.510 1.00 96.94 120 ALA A C 1
ATOM 995 O O . ALA A 1 120 ? -0.628 2.575 -6.714 1.00 96.94 120 ALA A O 1
ATOM 996 N N . GLY A 1 121 ? -0.420 3.610 -8.704 1.00 96.44 121 GLY A N 1
ATOM 997 C CA . GLY A 1 121 ? -1.735 3.250 -9.226 1.00 96.44 121 GLY A CA 1
ATOM 998 C C . GLY A 1 121 ? -1.972 1.739 -9.281 1.00 96.44 121 GLY A C 1
ATOM 999 O O . GLY A 1 121 ? -3.050 1.281 -8.903 1.00 96.44 121 GLY A O 1
ATOM 1000 N N . GLU A 1 122 ? -0.970 0.940 -9.659 1.00 97.44 122 GLU A N 1
ATOM 1001 C CA . GLU A 1 122 ? -1.080 -0.527 -9.659 1.00 97.44 122 GLU A CA 1
ATOM 1002 C C . GLU A 1 122 ? -1.233 -1.112 -8.240 1.00 97.44 122 GLU A C 1
ATOM 1004 O O . GLU A 1 122 ? -2.028 -2.038 -8.044 1.00 97.44 122 GLU A O 1
ATOM 1009 N N . TYR A 1 123 ? -0.569 -0.542 -7.224 1.00 98.00 123 TYR A N 1
ATOM 1010 C CA . TYR A 1 123 ? -0.783 -0.934 -5.821 1.00 98.00 123 TYR A CA 1
ATOM 1011 C C . TYR A 1 123 ? -2.181 -0.564 -5.317 1.00 98.00 123 TYR A C 1
ATOM 1013 O O . TYR A 1 123 ? -2.843 -1.402 -4.699 1.00 98.00 123 TYR A O 1
ATOM 1021 N N . ASN A 1 124 ? -2.654 0.654 -5.600 1.00 97.12 124 ASN A N 1
ATOM 1022 C CA . ASN A 1 124 ? -3.998 1.096 -5.208 1.00 97.12 124 ASN A CA 1
ATOM 1023 C C . ASN A 1 124 ? -5.079 0.245 -5.886 1.00 97.12 124 ASN A C 1
ATOM 1025 O O . ASN A 1 124 ? -5.998 -0.242 -5.231 1.00 97.12 124 ASN A O 1
ATOM 1029 N N . LYS A 1 125 ? -4.912 -0.049 -7.179 1.00 96.38 125 LYS A N 1
ATOM 1030 C CA . LYS A 1 125 ? -5.779 -0.964 -7.929 1.00 96.38 125 LYS A CA 1
ATOM 1031 C C . LYS A 1 125 ? -5.804 -2.361 -7.310 1.00 96.38 125 LYS A C 1
ATOM 1033 O O . LYS A 1 125 ? -6.881 -2.935 -7.148 1.00 96.38 125 LYS A O 1
ATOM 1038 N N . ALA A 1 126 ? -4.647 -2.918 -6.944 1.00 97.62 126 ALA A N 1
ATOM 1039 C CA . ALA A 1 126 ? -4.583 -4.211 -6.262 1.00 97.62 126 ALA A CA 1
ATOM 1040 C C . ALA A 1 126 ? -5.322 -4.178 -4.915 1.00 97.62 126 ALA A C 1
ATOM 1042 O O . ALA A 1 126 ? -6.079 -5.099 -4.599 1.00 97.62 126 ALA A O 1
ATOM 1043 N N . PHE A 1 127 ? -5.120 -3.110 -4.140 1.00 98.00 127 PHE A N 1
ATOM 1044 C CA . PHE A 1 127 ? -5.763 -2.904 -2.848 1.00 98.00 127 PHE A CA 1
ATOM 1045 C C . PHE A 1 127 ? -7.286 -2.824 -2.978 1.00 98.00 127 PHE A C 1
ATOM 1047 O O . PHE A 1 127 ? -7.985 -3.584 -2.310 1.00 98.00 127 PHE A O 1
ATOM 1054 N N . ASP A 1 128 ? -7.804 -2.006 -3.892 1.00 96.06 128 ASP A N 1
ATOM 1055 C CA . ASP A 1 128 ? -9.244 -1.848 -4.113 1.00 96.06 128 ASP A CA 1
ATOM 1056 C C . ASP A 1 128 ? -9.908 -3.145 -4.591 1.00 96.06 128 ASP A C 1
ATOM 1058 O O . ASP A 1 128 ? -10.980 -3.512 -4.100 1.00 96.06 128 ASP A O 1
ATOM 1062 N N . LEU A 1 129 ? -9.267 -3.892 -5.499 1.00 96.44 129 LEU A N 1
ATOM 1063 C CA . LEU A 1 129 ? -9.760 -5.204 -5.938 1.00 96.44 129 LEU A CA 1
ATOM 1064 C C . LEU A 1 129 ? -9.893 -6.179 -4.760 1.00 96.44 129 LEU A C 1
ATOM 1066 O O . LEU A 1 129 ? -10.894 -6.890 -4.647 1.00 96.44 129 LEU A O 1
ATOM 1070 N N . LEU A 1 130 ? -8.908 -6.190 -3.861 1.00 97.44 130 LEU A N 1
ATOM 1071 C CA . LEU A 1 130 ? -8.927 -7.030 -2.667 1.00 97.44 130 LEU A CA 1
ATOM 1072 C C . LEU A 1 130 ? -9.969 -6.566 -1.649 1.00 97.44 130 LEU A C 1
ATOM 1074 O O . LEU A 1 130 ? -10.702 -7.393 -1.107 1.00 97.44 130 LEU A O 1
ATOM 1078 N N . VAL A 1 131 ? -10.082 -5.261 -1.395 1.00 97.25 131 VAL A N 1
ATOM 1079 C CA . VAL A 1 131 ? -11.100 -4.720 -0.487 1.00 97.25 131 VAL A CA 1
ATOM 1080 C C . VAL A 1 131 ? -12.498 -5.062 -0.998 1.00 97.25 131 VAL A C 1
ATOM 1082 O O . VAL A 1 131 ? -13.330 -5.533 -0.220 1.00 97.25 131 VAL A O 1
ATOM 1085 N N . ASN A 1 132 ? -12.751 -4.918 -2.298 1.00 95.69 132 ASN A N 1
ATOM 1086 C CA . ASN A 1 132 ? -14.033 -5.278 -2.897 1.00 95.69 132 ASN A CA 1
ATOM 1087 C C . ASN A 1 132 ? -14.318 -6.781 -2.795 1.00 95.69 132 ASN A C 1
ATOM 1089 O O . ASN A 1 132 ? -15.403 -7.165 -2.366 1.00 95.69 132 ASN A O 1
ATOM 1093 N N . TYR A 1 133 ? -13.328 -7.637 -3.050 1.00 96.38 133 TYR A N 1
ATOM 1094 C CA . TYR A 1 133 ? -13.470 -9.075 -2.810 1.00 96.38 133 TYR A CA 1
ATOM 1095 C C . TYR A 1 133 ? -13.711 -9.414 -1.329 1.00 96.38 133 TYR A C 1
ATOM 1097 O O . TYR A 1 133 ? -14.404 -10.373 -1.008 1.00 96.38 133 TYR A O 1
ATOM 1105 N N . SER A 1 134 ? -13.170 -8.632 -0.391 1.00 95.62 134 SER A N 1
ATOM 1106 C CA . SER A 1 134 ? -13.392 -8.861 1.042 1.00 95.62 134 SER A CA 1
ATOM 1107 C C . SER A 1 134 ? -14.830 -8.559 1.498 1.00 95.62 134 SER A C 1
ATOM 1109 O O . SER A 1 134 ? -15.290 -9.175 2.472 1.00 95.62 134 SER A O 1
ATOM 1111 N N . LYS A 1 135 ? -15.518 -7.632 0.804 1.00 94.06 135 LYS A N 1
ATOM 1112 C CA . LYS A 1 135 ? -16.938 -7.283 1.001 1.00 94.06 135 LYS A CA 1
ATOM 1113 C C . LYS A 1 135 ? -17.830 -8.438 0.565 1.00 94.06 135 LYS A C 1
ATOM 1115 O O . LYS A 1 135 ? -18.654 -8.904 1.346 1.00 94.06 135 LYS A O 1
ATOM 1120 N N . GLU A 1 136 ? -17.588 -8.938 -0.642 1.00 92.75 136 GLU A N 1
ATOM 1121 C CA . GLU A 1 136 ? -18.381 -9.991 -1.277 1.00 92.75 136 GLU A CA 1
ATOM 1122 C C . GLU A 1 136 ? -17.452 -11.077 -1.843 1.00 92.75 136 GLU A C 1
ATOM 1124 O O . GLU A 1 136 ? -17.112 -11.059 -3.030 1.00 92.75 136 GLU A O 1
ATOM 1129 N N . PRO A 1 137 ? -16.987 -12.021 -0.999 1.00 88.94 137 PRO A N 1
ATOM 1130 C CA . PRO A 1 137 ? -16.069 -13.059 -1.447 1.00 88.94 137 PRO A CA 1
ATOM 1131 C C . PRO A 1 137 ? -16.737 -13.963 -2.484 1.00 88.94 137 PRO A C 1
ATOM 1133 O O . PRO A 1 137 ? -17.712 -14.652 -2.185 1.00 88.94 137 PRO A O 1
ATOM 1136 N N . SER A 1 138 ? -16.188 -13.980 -3.695 1.0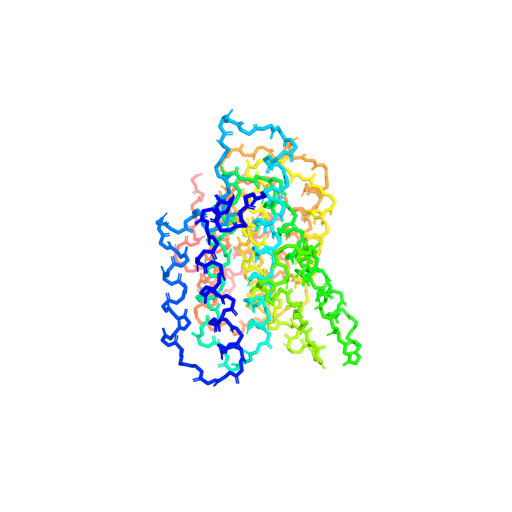0 88.62 138 SER A N 1
ATOM 1137 C CA . SER A 1 138 ? -16.532 -14.958 -4.729 1.00 88.62 138 SER A CA 1
ATOM 1138 C C . SER A 1 138 ? -15.628 -16.198 -4.624 1.00 88.62 138 SER A C 1
ATOM 1140 O O . SER A 1 138 ? -14.828 -16.317 -3.697 1.00 88.62 138 SER A O 1
ATOM 1142 N N . ASN A 1 139 ? -15.738 -17.150 -5.559 1.00 86.31 139 ASN A N 1
ATOM 1143 C CA . ASN A 1 139 ? -14.935 -18.381 -5.515 1.00 86.31 139 ASN A CA 1
ATOM 1144 C C . ASN A 1 139 ? -13.427 -18.123 -5.680 1.00 86.31 139 ASN A C 1
ATOM 1146 O O . ASN A 1 139 ? -12.617 -18.747 -4.996 1.00 86.31 139 ASN A O 1
ATOM 1150 N N . LYS A 1 140 ? -13.040 -17.246 -6.616 1.00 92.56 140 LYS A N 1
ATOM 1151 C CA . LYS A 1 140 ? -11.638 -16.927 -6.917 1.00 92.56 140 LYS A CA 1
ATOM 1152 C C . LYS A 1 140 ? -11.512 -15.514 -7.474 1.00 92.56 140 LYS A C 1
ATOM 1154 O O . LYS A 1 140 ? -12.242 -15.144 -8.391 1.00 92.56 140 LYS A O 1
ATOM 1159 N N . LEU A 1 141 ? -10.526 -14.774 -6.982 1.00 95.62 141 LEU A N 1
ATOM 1160 C CA . LEU A 1 141 ? -10.054 -13.523 -7.567 1.00 95.62 141 LEU A CA 1
ATOM 1161 C C . LEU A 1 141 ? -8.671 -13.742 -8.180 1.00 95.62 141 LEU A C 1
ATOM 1163 O O . LEU A 1 141 ? -7.754 -14.197 -7.500 1.00 95.62 141 LEU A O 1
ATOM 1167 N N . LEU A 1 142 ? -8.512 -13.378 -9.450 1.00 95.62 142 LEU A N 1
ATOM 1168 C CA . LEU A 1 142 ? -7.214 -13.340 -10.116 1.00 95.62 142 LEU A CA 1
ATOM 1169 C C . LEU A 1 142 ? -6.762 -11.882 -10.241 1.00 95.62 142 LEU A C 1
ATOM 1171 O O . LEU A 1 142 ? -7.337 -11.119 -11.017 1.00 95.62 142 LEU A O 1
ATOM 1175 N N . LEU A 1 143 ? -5.744 -11.493 -9.476 1.00 95.75 143 LEU A N 1
ATOM 1176 C CA . LEU A 1 143 ? -5.181 -10.147 -9.523 1.00 95.75 143 LEU A CA 1
ATOM 1177 C C . LEU A 1 143 ? -4.274 -10.002 -10.747 1.00 95.75 143 LEU A C 1
ATOM 1179 O O . LEU A 1 143 ? -3.181 -10.569 -10.794 1.00 95.75 143 LEU A O 1
ATOM 1183 N N . LYS A 1 144 ? -4.750 -9.224 -11.722 1.00 95.38 144 LYS A N 1
ATOM 1184 C CA . LYS A 1 144 ? -4.016 -8.822 -12.928 1.00 95.38 144 LYS A CA 1
ATOM 1185 C C . LYS A 1 144 ? -3.541 -7.379 -12.771 1.00 95.38 144 LYS A C 1
ATOM 1187 O O . LYS A 1 144 ? -4.200 -6.440 -13.221 1.00 95.38 144 LYS A O 1
ATOM 1192 N N . VAL A 1 145 ? -2.432 -7.231 -12.062 1.00 96.06 145 VAL A N 1
ATOM 1193 C CA . VAL A 1 145 ? -1.759 -5.957 -11.777 1.00 96.06 145 VAL A CA 1
ATOM 1194 C C . VAL A 1 145 ? -0.289 -6.066 -12.168 1.00 96.06 145 VAL A C 1
ATOM 1196 O O . VAL A 1 145 ? 0.211 -7.180 -12.315 1.00 96.06 145 VAL A O 1
ATOM 1199 N N . PHE A 1 146 ? 0.381 -4.929 -12.344 1.00 97.00 146 PHE A N 1
ATOM 1200 C CA . PHE A 1 146 ? 1.767 -4.834 -12.814 1.00 97.00 146 PHE A CA 1
ATOM 1201 C C . PHE A 1 146 ? 1.983 -5.518 -14.171 1.00 97.00 146 PHE A C 1
ATOM 1203 O O . PHE A 1 146 ? 2.836 -6.392 -14.321 1.00 97.00 146 PHE A O 1
ATOM 1210 N N . ILE A 1 147 ? 1.186 -5.135 -15.170 1.00 96.25 147 ILE A N 1
ATOM 1211 C CA . ILE A 1 147 ? 1.311 -5.661 -16.534 1.00 96.25 147 ILE A CA 1
ATOM 1212 C C . ILE A 1 147 ? 2.369 -4.830 -17.276 1.00 96.25 147 ILE A C 1
ATOM 1214 O O . ILE A 1 147 ? 2.108 -3.656 -17.544 1.00 96.25 147 ILE A O 1
ATOM 1218 N N . PRO A 1 148 ? 3.551 -5.389 -17.598 1.00 95.81 148 PRO A N 1
ATOM 1219 C CA . PRO A 1 148 ? 4.579 -4.645 -18.311 1.00 95.81 148 PRO A CA 1
ATOM 1220 C C . PRO A 1 148 ? 4.164 -4.396 -19.764 1.00 95.81 148 PRO A C 1
ATOM 1222 O O . PRO A 1 148 ? 3.521 -5.235 -20.399 1.00 95.81 148 PRO A O 1
ATOM 1225 N N . GLU A 1 149 ? 4.561 -3.245 -20.298 1.00 95.19 149 GLU A N 1
ATOM 1226 C CA . GLU A 1 149 ? 4.454 -2.970 -21.729 1.00 95.19 149 GLU A CA 1
ATOM 1227 C C . GLU A 1 149 ? 5.439 -3.849 -22.516 1.00 95.19 149 GLU A C 1
ATOM 1229 O O . GLU A 1 149 ? 6.536 -4.159 -22.044 1.00 95.19 149 GLU A O 1
ATOM 1234 N N . MET A 1 150 ? 5.034 -4.271 -23.715 1.00 93.38 150 MET A N 1
ATOM 1235 C CA . MET A 1 150 ? 5.816 -5.172 -24.558 1.00 93.38 150 MET A CA 1
ATOM 1236 C C . MET A 1 150 ? 6.577 -4.377 -25.622 1.00 93.38 150 MET A C 1
ATOM 1238 O O . MET A 1 150 ? 5.976 -3.678 -26.436 1.00 93.38 150 MET A O 1
ATOM 1242 N N . PHE A 1 151 ? 7.896 -4.541 -25.651 1.00 93.12 151 PHE A N 1
ATOM 1243 C CA . PHE A 1 151 ? 8.813 -3.975 -26.635 1.00 93.12 151 PHE A CA 1
ATOM 1244 C C . PHE A 1 151 ? 9.553 -5.109 -27.337 1.00 93.12 151 PHE A C 1
ATOM 1246 O O . PHE A 1 151 ? 10.296 -5.846 -26.698 1.00 93.12 151 PHE A O 1
ATOM 1253 N N . GLU A 1 152 ? 9.387 -5.248 -28.652 1.00 90.56 152 GLU A N 1
ATOM 1254 C CA . GLU A 1 152 ? 9.956 -6.363 -29.426 1.00 90.56 152 GLU A CA 1
ATOM 1255 C C . GLU A 1 152 ? 11.468 -6.552 -29.191 1.00 90.56 152 GLU A C 1
ATOM 1257 O O . GLU A 1 152 ? 11.943 -7.663 -28.949 1.00 90.56 152 GLU A O 1
ATOM 1262 N N . ASP A 1 153 ? 12.234 -5.462 -29.162 1.00 88.94 153 ASP A N 1
ATOM 1263 C CA . ASP A 1 153 ? 13.684 -5.502 -28.957 1.00 88.94 153 ASP A CA 1
ATOM 1264 C C . ASP A 1 153 ? 14.103 -5.838 -27.515 1.00 88.94 153 ASP A C 1
ATOM 1266 O O . ASP A 1 153 ? 15.194 -6.365 -27.294 1.00 88.94 153 ASP A O 1
ATOM 1270 N N . LEU A 1 154 ? 13.237 -5.570 -26.534 1.00 91.31 154 LEU A N 1
ATOM 1271 C CA . LEU A 1 154 ? 13.446 -5.935 -25.134 1.00 91.31 154 LEU A CA 1
ATOM 1272 C C . LEU A 1 154 ? 13.012 -7.382 -24.873 1.00 91.31 154 LEU A C 1
ATOM 1274 O O . LEU A 1 154 ? 13.761 -8.160 -24.287 1.00 91.31 154 LEU A O 1
ATOM 1278 N N . ASN A 1 155 ? 11.825 -7.760 -25.349 1.00 91.38 155 ASN A N 1
ATOM 1279 C CA . ASN A 1 155 ? 11.197 -9.062 -25.122 1.00 91.38 155 ASN A CA 1
ATOM 1280 C C . ASN A 1 155 ? 11.875 -10.213 -25.873 1.00 91.38 155 ASN A C 1
ATOM 1282 O O . ASN A 1 155 ? 11.730 -11.366 -25.483 1.00 91.38 155 ASN A O 1
ATOM 1286 N N . THR A 1 156 ? 12.636 -9.921 -26.927 1.00 90.94 156 THR A N 1
ATOM 1287 C CA . THR A 1 156 ? 13.501 -10.920 -27.578 1.00 90.94 156 THR A CA 1
ATOM 1288 C C . THR A 1 156 ? 14.698 -11.318 -26.715 1.00 90.94 156 THR A C 1
ATOM 1290 O O . THR A 1 156 ? 15.274 -12.383 -26.933 1.00 90.94 156 THR A O 1
ATOM 1293 N N . LYS A 1 157 ? 15.078 -10.488 -25.734 1.00 92.44 157 LYS A N 1
ATOM 1294 C CA . LYS A 1 157 ? 16.228 -10.736 -24.854 1.00 92.44 157 LYS A CA 1
ATOM 1295 C C . LYS A 1 157 ? 15.869 -10.976 -23.388 1.00 92.44 157 LYS A C 1
ATOM 1297 O O . LYS A 1 157 ? 16.674 -11.585 -22.689 1.00 92.44 157 LYS A O 1
ATOM 1302 N N . LEU A 1 158 ? 14.722 -10.482 -22.924 1.00 93.62 158 LEU A N 1
ATOM 1303 C CA . LEU A 1 158 ? 14.229 -10.636 -21.556 1.00 93.62 158 LEU A CA 1
ATOM 1304 C C . LEU A 1 158 ? 12.833 -11.266 -21.562 1.00 93.62 158 LEU A C 1
ATOM 1306 O O . LEU A 1 158 ? 11.943 -10.823 -22.289 1.00 93.62 158 LEU A O 1
ATOM 1310 N N . ASP A 1 159 ? 12.609 -12.242 -20.688 1.00 93.69 159 ASP A N 1
ATOM 1311 C CA . ASP A 1 159 ? 11.281 -12.783 -20.415 1.00 93.69 159 ASP A CA 1
ATOM 1312 C C . ASP A 1 159 ? 10.533 -11.875 -19.431 1.00 93.69 159 ASP A C 1
ATOM 1314 O O . ASP A 1 159 ? 10.605 -12.038 -18.211 1.00 93.69 159 ASP A O 1
ATOM 1318 N N . LEU A 1 160 ? 9.811 -10.891 -19.969 1.00 94.25 160 LEU A N 1
ATOM 1319 C CA . LEU A 1 160 ? 8.948 -10.003 -19.185 1.00 94.25 160 LEU A CA 1
ATOM 1320 C C . LEU A 1 160 ? 7.520 -10.552 -19.032 1.00 94.25 160 LEU A C 1
ATOM 1322 O O . LEU A 1 160 ? 6.564 -9.782 -18.940 1.00 94.25 160 LEU A O 1
ATOM 1326 N N . SER A 1 161 ? 7.344 -11.877 -19.022 1.00 92.31 161 SER A N 1
ATOM 1327 C CA . SER A 1 161 ? 6.028 -12.479 -18.814 1.00 92.31 161 SER A CA 1
ATOM 1328 C C . SER A 1 161 ? 5.402 -12.043 -17.483 1.00 92.31 161 SER A C 1
ATOM 1330 O O . SER A 1 161 ? 6.033 -12.003 -16.422 1.00 92.31 161 SER A O 1
ATOM 1332 N N . GLN A 1 162 ? 4.120 -11.681 -17.558 1.00 92.19 162 GLN A N 1
ATOM 1333 C CA . GLN A 1 162 ? 3.333 -11.272 -16.399 1.00 92.19 162 GLN A CA 1
ATOM 1334 C C . GLN A 1 162 ? 3.066 -12.452 -15.455 1.00 92.19 162 GLN A C 1
ATOM 1336 O O . GLN A 1 162 ? 2.835 -13.581 -15.892 1.00 92.19 162 GLN A O 1
ATOM 1341 N N . VAL A 1 163 ? 2.998 -12.156 -14.159 1.00 92.50 163 VAL A N 1
ATOM 1342 C CA . VAL A 1 163 ? 2.558 -13.090 -13.116 1.00 92.50 163 VAL A CA 1
ATOM 1343 C C . VAL A 1 163 ? 1.254 -12.609 -12.500 1.00 92.50 163 VAL A C 1
ATOM 1345 O O . VAL A 1 163 ? 1.043 -11.412 -12.322 1.00 92.50 163 VAL A O 1
ATOM 1348 N N . HIS A 1 164 ? 0.361 -13.541 -12.168 1.00 93.56 164 HIS A N 1
ATOM 1349 C CA . HIS A 1 164 ? -0.937 -13.227 -11.567 1.00 93.56 164 HIS A CA 1
ATOM 1350 C C . HIS A 1 164 ? -1.050 -13.860 -10.191 1.00 93.56 164 HIS A C 1
ATOM 1352 O O . HIS A 1 164 ? -0.681 -15.016 -9.995 1.00 93.56 164 HIS A O 1
ATOM 1358 N N . MET A 1 165 ? -1.603 -13.121 -9.233 1.00 94.31 165 MET A N 1
ATOM 1359 C CA . MET A 1 165 ? -1.863 -13.656 -7.899 1.00 94.31 165 MET A CA 1
ATOM 1360 C C . MET A 1 165 ? -3.303 -14.163 -7.810 1.00 94.31 165 MET A C 1
ATOM 1362 O O . MET A 1 165 ? -4.248 -13.389 -7.947 1.00 94.31 165 MET A O 1
ATOM 1366 N N . GLU A 1 166 ? -3.477 -15.454 -7.526 1.00 94.56 166 GLU A N 1
ATOM 1367 C CA . GLU A 1 166 ? -4.791 -16.019 -7.209 1.00 94.56 166 GLU A CA 1
ATOM 1368 C C . GLU A 1 166 ? -5.099 -15.878 -5.710 1.00 94.56 166 GLU A C 1
ATOM 1370 O O . GLU A 1 166 ? -4.330 -16.315 -4.841 1.00 94.56 166 GLU A O 1
ATOM 1375 N N . VAL A 1 167 ? -6.264 -15.312 -5.405 1.00 94.69 167 VAL A N 1
ATOM 1376 C CA . VAL A 1 167 ? -6.841 -15.215 -4.065 1.00 94.69 167 VAL A CA 1
ATOM 1377 C C . VAL A 1 167 ? -8.133 -16.021 -4.033 1.00 94.69 167 VAL A C 1
ATOM 1379 O O . VAL A 1 167 ? -9.136 -15.650 -4.629 1.00 94.69 167 VAL A O 1
ATOM 1382 N N . SER A 1 168 ? -8.090 -17.148 -3.327 1.00 93.06 168 SER A N 1
ATOM 1383 C CA . SER A 1 168 ? -9.172 -18.140 -3.269 1.00 93.06 168 SER A CA 1
ATOM 1384 C C . SER A 1 168 ? -9.942 -18.141 -1.946 1.00 93.06 168 SER A C 1
ATOM 1386 O O . SER A 1 168 ? -10.826 -18.962 -1.735 1.00 93.06 168 SER A O 1
ATOM 1388 N N . SER A 1 169 ? -9.597 -17.259 -1.001 1.00 93.50 169 SER A N 1
ATOM 1389 C CA . SER A 1 169 ? -10.283 -17.185 0.293 1.00 93.50 169 SER A CA 1
ATOM 1390 C C . SER A 1 169 ? -10.227 -15.790 0.900 1.00 93.50 169 SER A C 1
ATOM 1392 O O . SER A 1 169 ? -9.264 -15.045 0.700 1.00 93.50 169 SER A O 1
ATOM 1394 N N . LYS A 1 170 ? -11.234 -15.459 1.718 1.00 93.06 170 LYS A N 1
ATOM 1395 C CA . LYS A 1 170 ? -11.268 -14.212 2.496 1.00 93.06 170 LYS A CA 1
ATOM 1396 C C . LYS A 1 170 ? -10.065 -14.088 3.438 1.00 93.06 170 LYS A C 1
ATOM 1398 O O . LYS A 1 170 ? -9.505 -13.007 3.569 1.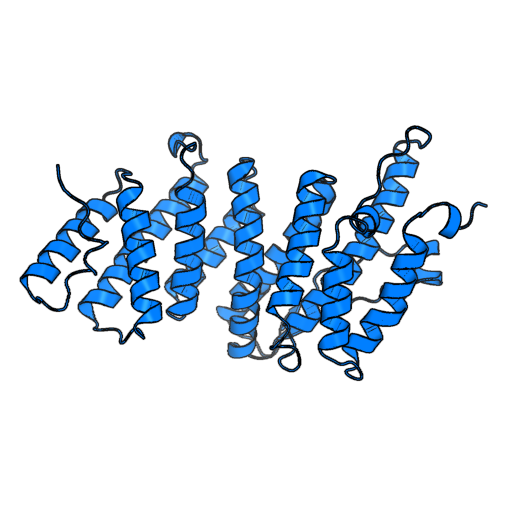00 93.06 170 LYS A O 1
ATOM 1403 N N . LYS A 1 171 ? -9.609 -15.195 4.037 1.00 93.06 171 LYS A N 1
ATOM 1404 C CA . LYS A 1 171 ? -8.416 -15.207 4.900 1.00 93.06 171 LYS A CA 1
ATOM 1405 C C . LYS A 1 171 ? -7.162 -14.785 4.131 1.00 93.06 171 LYS A C 1
ATOM 1407 O O . LYS A 1 171 ? -6.460 -13.882 4.573 1.00 93.06 171 LYS A O 1
ATOM 1412 N N . LYS A 1 172 ? -6.903 -15.397 2.967 1.00 93.38 172 LYS A N 1
ATOM 1413 C CA . LYS A 1 172 ? -5.768 -15.018 2.111 1.00 93.38 172 LYS A CA 1
ATOM 1414 C C . LYS A 1 172 ? -5.889 -13.564 1.650 1.00 93.38 172 LYS A C 1
ATOM 1416 O O . LYS A 1 172 ? -4.905 -12.837 1.701 1.00 93.38 172 LYS A O 1
ATOM 1421 N N . CYS A 1 173 ? -7.094 -13.130 1.280 1.00 95.50 173 CYS A N 1
ATOM 1422 C CA . CYS A 1 173 ? -7.374 -11.742 0.918 1.00 95.50 173 CYS A CA 1
ATOM 1423 C C . CYS A 1 173 ? -6.951 -10.764 2.023 1.00 95.50 173 CYS A C 1
ATOM 1425 O O . CYS A 1 173 ? -6.175 -9.852 1.759 1.00 95.50 173 CYS A O 1
ATOM 1427 N N . LEU A 1 174 ? -7.399 -10.979 3.264 1.00 95.38 174 LEU A N 1
ATOM 1428 C CA . LEU A 1 174 ? -7.063 -10.111 4.398 1.00 95.38 174 LEU A CA 1
ATOM 1429 C C . LEU A 1 174 ? -5.560 -10.107 4.712 1.00 95.38 174 LEU A C 1
ATOM 1431 O O . LEU A 1 174 ? -5.008 -9.057 5.030 1.00 95.38 174 LEU A O 1
ATOM 1435 N N . LEU A 1 175 ? -4.875 -11.246 4.558 1.00 94.31 175 LEU A N 1
ATOM 1436 C CA . LEU A 1 175 ? -3.417 -11.318 4.715 1.00 94.31 175 LEU A CA 1
ATOM 1437 C C . LEU A 1 175 ? -2.672 -10.483 3.665 1.00 94.31 175 LEU A C 1
ATOM 1439 O O . LEU A 1 175 ? -1.671 -9.849 3.989 1.00 94.31 175 LEU A O 1
ATOM 1443 N N . VAL A 1 176 ? -3.136 -10.482 2.412 1.00 95.94 176 VAL A N 1
ATOM 1444 C CA . VAL A 1 176 ? -2.536 -9.660 1.349 1.00 95.94 176 VAL A CA 1
ATOM 1445 C C . VAL A 1 176 ? -2.874 -8.181 1.555 1.00 95.94 176 VAL A C 1
ATOM 1447 O O . VAL A 1 176 ? -1.981 -7.347 1.433 1.00 95.94 176 VAL A O 1
ATOM 1450 N N . ILE A 1 177 ? -4.108 -7.856 1.960 1.00 97.69 177 ILE A N 1
ATOM 1451 C CA . ILE A 1 177 ? -4.509 -6.493 2.354 1.00 97.69 177 ILE A CA 1
ATOM 1452 C C . ILE A 1 177 ? -3.588 -5.960 3.455 1.00 97.69 177 ILE A C 1
ATOM 1454 O O . ILE A 1 177 ? -3.059 -4.863 3.314 1.00 97.69 17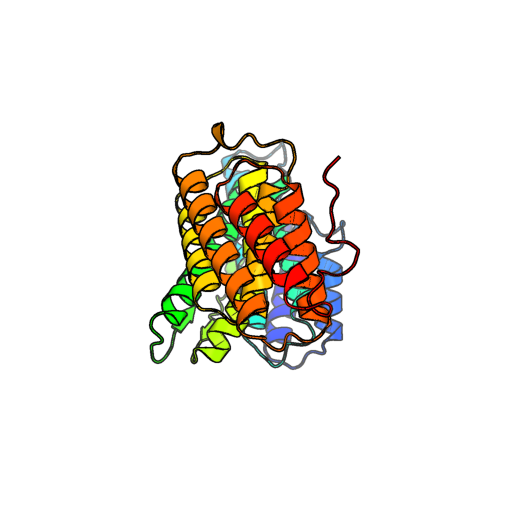7 ILE A O 1
ATOM 1458 N N . GLY A 1 178 ? -3.324 -6.745 4.505 1.00 96.44 178 GLY A N 1
ATOM 1459 C CA . GLY A 1 178 ? -2.429 -6.338 5.594 1.00 96.44 178 GLY A CA 1
ATOM 1460 C C . GLY A 1 178 ? -1.014 -5.980 5.123 1.00 96.44 178 GLY A C 1
ATOM 1461 O O . GLY A 1 178 ? -0.394 -5.065 5.655 1.00 96.44 178 GLY A O 1
ATOM 1462 N N . LYS A 1 179 ? -0.512 -6.640 4.073 1.00 96.00 179 LYS A N 1
ATOM 1463 C CA . LYS A 1 179 ? 0.778 -6.296 3.448 1.00 96.00 179 LYS A CA 1
ATOM 1464 C C . LYS A 1 179 ? 0.666 -5.037 2.591 1.00 96.00 179 LYS A C 1
ATOM 1466 O O . LYS A 1 179 ? 1.546 -4.183 2.646 1.00 96.00 179 LYS A O 1
ATOM 1471 N N . LEU A 1 180 ? -0.426 -4.906 1.836 1.00 97.25 180 LEU A N 1
ATOM 1472 C CA . LEU A 1 180 ? -0.700 -3.749 0.983 1.00 97.25 180 LEU A CA 1
ATOM 1473 C C . LEU A 1 180 ? -0.888 -2.445 1.760 1.00 97.25 180 LEU A C 1
ATOM 1475 O O . LEU A 1 180 ? -0.501 -1.393 1.261 1.00 97.25 180 LEU A O 1
ATOM 1479 N N . ILE A 1 181 ? -1.385 -2.513 2.997 1.00 97.31 181 ILE A N 1
ATOM 1480 C CA . ILE A 1 181 ? -1.517 -1.357 3.895 1.00 97.31 181 ILE A CA 1
ATOM 1481 C C . ILE A 1 181 ? -0.191 -0.593 4.042 1.00 97.31 181 ILE A C 1
ATOM 1483 O O . ILE A 1 181 ? -0.212 0.633 4.114 1.00 97.31 181 ILE A O 1
ATOM 1487 N N . LYS A 1 182 ? 0.968 -1.269 4.009 1.00 97.38 182 LYS A N 1
ATOM 1488 C CA . LYS A 1 182 ? 2.282 -0.600 4.061 1.00 97.38 182 LYS A CA 1
ATOM 1489 C C . LYS A 1 182 ? 2.549 0.274 2.825 1.00 97.38 182 LYS A C 1
ATOM 1491 O O . LYS A 1 182 ? 3.058 1.383 2.965 1.00 97.38 182 LYS A O 1
ATOM 1496 N N . PHE A 1 183 ? 2.166 -0.192 1.635 1.00 98.06 183 PHE A N 1
ATOM 1497 C CA . PHE A 1 183 ? 2.279 0.573 0.386 1.00 98.06 183 PHE A CA 1
ATOM 1498 C C . PHE A 1 183 ? 1.274 1.714 0.334 1.00 98.06 183 PHE A C 1
ATOM 1500 O O . PHE A 1 183 ? 1.640 2.845 0.039 1.00 98.06 183 PHE A O 1
ATOM 1507 N N . VAL A 1 184 ? 0.026 1.429 0.700 1.00 97.81 184 VAL A N 1
ATOM 1508 C CA . VAL A 1 184 ? -1.045 2.423 0.771 1.00 97.81 184 VAL A CA 1
ATOM 1509 C C . VAL A 1 184 ? -0.689 3.542 1.750 1.00 97.81 184 VAL A C 1
ATOM 1511 O O . VAL A 1 184 ? -0.853 4.714 1.422 1.00 97.81 184 VAL A O 1
ATOM 1514 N N . LYS A 1 185 ? -0.122 3.205 2.918 1.00 97.56 185 LYS A N 1
ATOM 1515 C CA . LYS A 1 185 ? 0.426 4.187 3.861 1.00 97.56 185 LYS A CA 1
ATOM 1516 C C . LYS A 1 185 ? 1.438 5.094 3.169 1.00 97.56 185 LYS A C 1
ATOM 1518 O O . LYS A 1 185 ? 1.300 6.307 3.246 1.00 97.56 185 LYS A O 1
ATOM 1523 N N . TYR A 1 186 ? 2.435 4.519 2.500 1.00 97.31 186 TYR A N 1
ATOM 1524 C CA . TYR A 1 186 ? 3.470 5.288 1.811 1.00 97.31 186 TYR A CA 1
ATOM 1525 C C . TYR A 1 186 ? 2.884 6.222 0.739 1.00 97.31 186 TYR A C 1
ATOM 1527 O O . TYR A 1 186 ? 3.158 7.418 0.759 1.00 97.31 186 TYR A O 1
ATOM 1535 N N . ILE A 1 187 ? 2.022 5.698 -0.137 1.00 97.31 187 ILE A N 1
ATOM 1536 C CA . ILE A 1 187 ? 1.398 6.458 -1.231 1.00 97.31 187 ILE A CA 1
ATOM 1537 C C . ILE A 1 187 ? 0.557 7.616 -0.686 1.00 97.31 187 ILE A C 1
ATOM 1539 O O . ILE A 1 187 ? 0.702 8.750 -1.132 1.00 97.31 187 ILE A O 1
ATOM 1543 N N . LEU A 1 188 ? -0.276 7.371 0.329 1.00 96.06 188 LEU A N 1
ATOM 1544 C CA . LEU A 1 188 ? -1.058 8.441 0.947 1.00 96.06 188 LEU A CA 1
ATOM 1545 C C . LEU A 1 188 ? -0.160 9.491 1.609 1.00 96.06 188 LEU A C 1
ATOM 1547 O O . LEU A 1 188 ? -0.418 10.683 1.475 1.00 96.06 188 LEU A O 1
ATOM 1551 N N . MET A 1 189 ? 0.912 9.084 2.292 1.00 94.44 189 MET A N 1
ATOM 1552 C CA . MET A 1 189 ? 1.846 10.039 2.894 1.00 94.44 189 MET A CA 1
ATOM 1553 C C . MET A 1 189 ? 2.483 10.975 1.857 1.00 94.44 189 MET A C 1
ATOM 1555 O O . MET A 1 189 ? 2.658 12.156 2.173 1.00 94.44 189 MET A O 1
ATOM 1559 N N . GLU A 1 190 ? 2.801 10.473 0.659 1.00 93.50 190 GLU A N 1
ATOM 1560 C CA . GLU A 1 190 ? 3.304 11.272 -0.469 1.00 93.50 190 GLU A CA 1
ATOM 1561 C C . GLU A 1 190 ? 2.203 12.178 -1.042 1.00 93.50 190 GLU A C 1
ATOM 1563 O O . GLU A 1 190 ? 2.405 13.386 -1.162 1.00 93.50 190 GLU A O 1
ATOM 1568 N N . ASN A 1 191 ? 1.001 11.649 -1.295 1.00 92.56 191 ASN A N 1
ATOM 1569 C CA . ASN A 1 191 ? -0.125 12.435 -1.820 1.00 92.56 191 ASN A CA 1
ATOM 1570 C C . ASN A 1 191 ? -0.461 13.626 -0.912 1.00 92.56 191 ASN A C 1
ATOM 1572 O O . ASN A 1 191 ? -0.639 14.745 -1.390 1.00 92.56 191 ASN A O 1
ATOM 1576 N N . PHE A 1 192 ? -0.474 13.417 0.407 1.00 91.81 192 PHE A N 1
ATOM 1577 C CA . PHE A 1 192 ? -0.689 14.487 1.383 1.00 91.81 192 PHE A CA 1
ATOM 1578 C C . PHE A 1 192 ? 0.511 15.431 1.528 1.00 91.81 192 PHE A C 1
ATOM 1580 O O . PHE A 1 192 ? 0.317 16.605 1.839 1.00 91.81 192 PHE A O 1
ATOM 1587 N N . LEU A 1 193 ? 1.742 14.957 1.305 1.00 89.50 193 LEU A N 1
ATOM 1588 C CA . LEU A 1 193 ? 2.931 15.814 1.306 1.00 89.50 193 LEU A CA 1
ATOM 1589 C C . LEU A 1 193 ? 2.916 16.804 0.132 1.00 89.50 193 LEU A C 1
ATOM 1591 O O . LEU A 1 193 ? 3.317 17.954 0.310 1.00 89.50 193 LEU A O 1
ATOM 1595 N N . PHE A 1 194 ? 2.442 16.365 -1.035 1.00 87.88 194 PHE A N 1
ATOM 1596 C CA . PHE A 1 194 ? 2.433 17.149 -2.272 1.00 87.88 194 PHE A CA 1
ATOM 1597 C C . PHE A 1 194 ? 1.064 17.739 -2.641 1.00 87.88 194 PHE A C 1
ATOM 1599 O O . PHE A 1 194 ? 0.946 18.351 -3.698 1.00 87.88 194 PHE A O 1
ATOM 1606 N N . TYR A 1 195 ? 0.043 17.578 -1.791 1.00 88.12 195 TYR A N 1
ATOM 1607 C CA . TYR A 1 195 ? -1.341 17.997 -2.063 1.00 88.12 195 TYR A CA 1
ATOM 1608 C C . TYR A 1 195 ? -1.896 17.448 -3.392 1.00 88.12 195 TYR A C 1
ATOM 1610 O O . TYR A 1 195 ? -2.646 18.115 -4.102 1.00 88.12 195 TYR A O 1
ATOM 1618 N N . SER A 1 196 ? -1.517 16.215 -3.733 1.00 88.19 196 SER A N 1
ATOM 1619 C CA . SER A 1 196 ? -1.945 15.527 -4.950 1.00 88.19 196 SER A CA 1
ATOM 1620 C C . SER A 1 196 ? -3.100 14.585 -4.627 1.00 88.19 196 SER A C 1
ATOM 1622 O O . SER A 1 196 ? -2.890 13.405 -4.344 1.00 88.19 196 SER A O 1
ATOM 1624 N N . PHE A 1 197 ? -4.321 15.122 -4.634 1.00 91.12 197 PHE A N 1
ATOM 1625 C CA . PHE A 1 197 ? -5.542 14.355 -4.392 1.00 91.12 197 PHE A CA 1
ATOM 1626 C C . PHE A 1 197 ? -6.277 14.118 -5.707 1.00 91.12 197 PHE A C 1
ATOM 1628 O O . PHE A 1 197 ? -6.778 15.044 -6.341 1.00 91.12 197 PHE A O 1
ATOM 1635 N N . ASP A 1 198 ? -6.320 12.860 -6.118 1.00 91.25 198 ASP A N 1
ATOM 1636 C CA . ASP A 1 198 ? -7.053 12.391 -7.284 1.00 91.25 198 ASP A CA 1
ATOM 1637 C C . ASP A 1 198 ? -8.164 11.410 -6.874 1.00 91.25 198 ASP A C 1
ATOM 1639 O O . ASP A 1 198 ? -8.305 11.025 -5.710 1.00 91.25 198 ASP A O 1
ATOM 1643 N N . ASP A 1 199 ? -8.961 10.974 -7.851 1.00 92.94 199 ASP A N 1
ATOM 1644 C CA . ASP A 1 199 ? -10.018 9.976 -7.643 1.00 92.94 199 ASP A CA 1
ATOM 1645 C C . ASP A 1 199 ? -9.489 8.677 -7.002 1.00 92.94 199 ASP A C 1
ATOM 1647 O O . ASP A 1 199 ? -10.139 8.098 -6.128 1.00 92.94 199 ASP A O 1
ATOM 1651 N N . GLY A 1 200 ? -8.270 8.260 -7.366 1.00 92.31 200 GLY A N 1
ATOM 1652 C CA . GLY A 1 200 ? -7.601 7.106 -6.768 1.00 92.31 200 GLY A CA 1
ATOM 1653 C C . GLY A 1 200 ? -7.340 7.287 -5.271 1.00 92.31 200 GLY A C 1
ATOM 1654 O O . GLY A 1 200 ? -7.562 6.366 -4.482 1.00 92.31 200 GLY A O 1
ATOM 1655 N N . THR A 1 201 ? -6.942 8.488 -4.857 1.00 94.19 201 THR A N 1
ATOM 1656 C CA . THR A 1 201 ? -6.716 8.840 -3.452 1.00 94.19 201 THR A CA 1
ATOM 1657 C C . THR A 1 201 ? -8.007 8.766 -2.642 1.00 94.19 201 THR A C 1
ATOM 1659 O O . THR A 1 201 ? -8.029 8.137 -1.580 1.00 94.19 201 THR A O 1
ATOM 1662 N N . TYR A 1 202 ? -9.104 9.347 -3.141 1.00 95.38 202 TYR A N 1
ATOM 1663 C CA . TYR A 1 202 ? -10.390 9.307 -2.435 1.00 95.38 202 TYR A CA 1
ATOM 1664 C C . TYR A 1 202 ? -10.930 7.880 -2.302 1.00 95.38 202 TYR A C 1
ATOM 1666 O O . TYR A 1 202 ? -11.357 7.496 -1.211 1.00 95.38 202 TYR A O 1
ATOM 1674 N N . LYS A 1 203 ? -10.847 7.077 -3.371 1.00 96.12 203 LYS A N 1
ATOM 1675 C CA . LYS A 1 203 ? -11.234 5.655 -3.357 1.00 96.12 203 LYS A CA 1
ATOM 1676 C C . LYS A 1 203 ? -10.406 4.841 -2.373 1.00 96.12 203 LYS A C 1
ATOM 1678 O O . LYS A 1 203 ? -10.963 4.067 -1.598 1.00 96.12 203 LYS A O 1
ATOM 1683 N N . THR A 1 204 ? -9.097 5.078 -2.339 1.00 96.75 204 THR A N 1
ATOM 1684 C CA . THR A 1 204 ? -8.195 4.417 -1.392 1.00 96.75 204 THR A CA 1
ATOM 1685 C C . THR A 1 204 ? -8.585 4.750 0.050 1.00 96.75 204 THR A C 1
ATOM 1687 O O . THR A 1 204 ? -8.692 3.851 0.885 1.00 96.75 204 THR A O 1
ATOM 1690 N N . LEU A 1 205 ? -8.879 6.021 0.352 1.00 97.19 205 LEU A N 1
ATOM 1691 C CA . LEU A 1 205 ? -9.360 6.430 1.676 1.00 97.19 205 LEU A CA 1
ATOM 1692 C C . LEU A 1 205 ? -10.706 5.778 2.027 1.00 97.19 205 LEU A C 1
ATOM 1694 O O . LEU A 1 205 ? -10.873 5.325 3.158 1.00 97.19 205 LEU A O 1
ATOM 1698 N N . ASP A 1 206 ? -11.638 5.664 1.078 1.00 97.69 206 ASP A N 1
ATOM 1699 C CA . ASP A 1 206 ? -12.904 4.947 1.284 1.00 97.69 206 ASP A CA 1
ATOM 1700 C C . ASP A 1 206 ? -12.691 3.461 1.590 1.00 97.69 206 ASP A C 1
ATOM 1702 O O . ASP A 1 206 ? -13.290 2.922 2.525 1.00 97.69 206 ASP A O 1
ATOM 1706 N N . SER A 1 207 ? -11.797 2.802 0.852 1.00 97.88 207 SER A N 1
ATOM 1707 C CA . SER A 1 207 ? -11.410 1.410 1.088 1.00 97.88 207 SER A CA 1
ATOM 1708 C C . SER A 1 207 ? -10.812 1.220 2.490 1.00 97.88 207 SER A C 1
ATOM 1710 O O . SER A 1 207 ? -11.182 0.279 3.196 1.00 97.88 207 SER A O 1
ATOM 1712 N N . ILE A 1 208 ? -9.951 2.136 2.942 1.00 98.00 208 ILE A N 1
ATOM 1713 C CA . ILE A 1 208 ? -9.366 2.105 4.289 1.00 98.00 208 ILE A CA 1
ATOM 1714 C C . ILE A 1 208 ? -10.426 2.351 5.375 1.00 98.00 208 ILE A C 1
ATOM 1716 O O . ILE A 1 208 ? -10.450 1.635 6.376 1.00 98.00 208 ILE A O 1
ATOM 1720 N N . LEU A 1 209 ? -11.314 3.334 5.201 1.00 98.19 209 LEU A N 1
ATOM 1721 C CA . LEU A 1 209 ? -12.389 3.623 6.161 1.00 98.19 209 LEU A CA 1
ATOM 1722 C C . LEU A 1 209 ? -13.355 2.443 6.296 1.00 98.19 209 LEU A C 1
ATOM 1724 O O . LEU A 1 209 ? -13.765 2.096 7.406 1.00 98.19 209 LEU A O 1
ATOM 1728 N N . TYR A 1 210 ? -13.674 1.782 5.182 1.00 97.94 210 TYR A N 1
ATOM 1729 C CA . TYR A 1 210 ? -14.426 0.535 5.210 1.00 97.94 210 TYR A CA 1
ATOM 1730 C C . TYR A 1 210 ? -13.700 -0.521 6.054 1.00 97.94 210 TYR A C 1
ATOM 1732 O O . TYR A 1 210 ? -14.305 -1.078 6.972 1.00 97.94 210 TYR A O 1
ATOM 1740 N N . LEU A 1 211 ? -12.405 -0.758 5.813 1.00 97.88 211 LEU A N 1
ATOM 1741 C CA . LEU A 1 211 ? -11.631 -1.726 6.593 1.00 97.88 211 LEU A CA 1
ATOM 1742 C C . LEU A 1 211 ? -11.612 -1.374 8.088 1.00 97.88 211 LEU A C 1
ATOM 1744 O O . LEU A 1 211 ? -11.857 -2.259 8.901 1.00 97.88 211 LEU A O 1
ATOM 1748 N N . LEU A 1 212 ? -11.459 -0.099 8.462 1.00 97.75 212 LEU A N 1
ATOM 1749 C CA . LEU A 1 212 ? -11.529 0.348 9.861 1.00 97.75 212 LEU A CA 1
ATOM 1750 C C . LEU A 1 212 ? -12.848 -0.054 10.546 1.00 97.75 212 LEU A C 1
ATOM 1752 O O . LEU A 1 212 ? -12.874 -0.369 11.741 1.00 97.75 212 LEU A O 1
ATOM 1756 N N . SER A 1 213 ? -13.952 -0.076 9.798 1.00 96.81 213 SER A N 1
ATOM 1757 C CA . SER A 1 213 ? -15.252 -0.471 10.341 1.00 96.81 213 SER A CA 1
ATOM 1758 C C . SER A 1 213 ? -15.363 -1.987 10.574 1.00 96.81 213 SER A C 1
ATOM 1760 O O . SER A 1 213 ? -15.851 -2.398 11.631 1.00 96.81 213 SER A O 1
ATOM 1762 N N . VAL A 1 214 ? -14.830 -2.825 9.675 1.00 95.12 214 VAL A N 1
ATOM 1763 C CA . VAL A 1 214 ? -15.103 -4.280 9.660 1.00 95.12 214 VAL A CA 1
ATOM 1764 C C . VAL A 1 214 ? -13.931 -5.194 10.035 1.00 95.12 214 VAL A C 1
ATOM 1766 O O . VAL A 1 214 ? -14.152 -6.384 10.255 1.00 95.12 214 VAL A O 1
ATOM 1769 N N . SER A 1 215 ? -12.691 -4.701 10.058 1.00 94.88 215 SER A N 1
ATOM 1770 C CA . SER A 1 215 ? -11.502 -5.550 10.209 1.00 94.88 215 SER A CA 1
ATOM 1771 C C . SER A 1 215 ? -11.248 -5.998 11.650 1.00 94.88 215 SER A C 1
ATOM 1773 O O . SER A 1 215 ? -11.884 -5.529 12.595 1.00 94.88 215 SER A O 1
ATOM 1775 N N . ASP A 1 216 ? -10.271 -6.888 11.835 1.00 93.50 216 ASP A N 1
ATOM 1776 C CA . ASP A 1 216 ? -9.750 -7.192 13.167 1.00 93.50 216 ASP A CA 1
ATOM 1777 C C . ASP A 1 216 ? -9.019 -5.989 13.785 1.00 93.50 216 ASP A C 1
ATOM 1779 O O . ASP A 1 216 ? -8.658 -5.025 13.102 1.00 93.50 216 ASP A O 1
ATOM 1783 N N . THR A 1 217 ? -8.801 -6.057 15.099 1.00 93.31 217 THR A N 1
ATOM 1784 C CA . THR A 1 217 ? -8.166 -4.994 15.881 1.00 93.31 217 THR A CA 1
ATOM 1785 C C . THR A 1 217 ? -6.797 -4.595 15.341 1.00 93.31 217 THR A C 1
ATOM 1787 O O . THR A 1 217 ? -6.503 -3.405 15.305 1.00 93.31 217 THR A O 1
ATOM 1790 N N . GLN A 1 218 ? -5.957 -5.543 14.915 1.00 93.81 218 GLN A N 1
ATOM 1791 C CA . GLN A 1 218 ? -4.608 -5.208 14.460 1.00 93.81 218 GLN A CA 1
ATOM 1792 C C . GLN A 1 218 ? -4.674 -4.350 13.196 1.00 93.81 218 GLN A C 1
ATOM 1794 O O . GLN A 1 218 ? -4.066 -3.285 13.150 1.00 93.81 218 GLN A O 1
ATOM 1799 N N . MET A 1 219 ? -5.493 -4.757 12.225 1.00 95.50 219 MET A N 1
ATOM 1800 C CA . MET A 1 219 ? -5.708 -3.978 11.009 1.00 95.50 219 MET A CA 1
ATOM 1801 C C . MET A 1 219 ? -6.344 -2.612 11.309 1.00 95.50 219 MET A C 1
ATOM 1803 O O . MET A 1 219 ? -5.953 -1.620 10.701 1.00 95.50 219 MET A O 1
ATOM 1807 N N . LYS A 1 220 ? -7.261 -2.518 12.287 1.00 96.75 220 LYS A N 1
ATOM 1808 C CA . LYS A 1 220 ? -7.807 -1.219 12.725 1.00 96.75 220 LYS A CA 1
ATOM 1809 C C . LYS A 1 220 ? -6.713 -0.302 13.267 1.00 96.75 220 LYS A C 1
ATOM 1811 O O . LYS A 1 220 ? -6.697 0.871 12.913 1.00 96.75 220 LYS A O 1
ATOM 1816 N N . LEU A 1 221 ? -5.800 -0.821 14.091 1.00 96.38 221 LEU A N 1
ATOM 1817 C CA . LEU A 1 221 ? -4.683 -0.045 14.640 1.00 96.38 221 LEU A CA 1
ATOM 1818 C C . LEU A 1 221 ? -3.735 0.442 13.542 1.00 96.38 221 LEU A C 1
ATOM 1820 O O . LEU A 1 221 ? -3.373 1.615 13.547 1.00 96.38 221 LEU A O 1
ATOM 1824 N N . ASP A 1 222 ? -3.400 -0.414 12.576 1.00 96.56 222 ASP A N 1
ATOM 1825 C CA . ASP A 1 222 ? -2.549 -0.031 11.443 1.00 96.56 222 ASP A CA 1
ATOM 1826 C C . ASP A 1 222 ? -3.206 1.079 10.601 1.00 96.56 222 ASP A C 1
ATOM 1828 O O . ASP A 1 222 ? -2.547 2.021 10.166 1.00 96.56 222 ASP A O 1
ATOM 1832 N N . ILE A 1 223 ? -4.528 1.016 10.417 1.00 98.12 223 ILE A N 1
ATOM 1833 C CA . ILE A 1 223 ? -5.300 2.049 9.718 1.00 98.12 223 ILE A CA 1
ATOM 1834 C C . ILE A 1 223 ? -5.351 3.358 10.515 1.00 98.12 223 ILE A C 1
ATOM 1836 O O . ILE A 1 223 ? -5.161 4.433 9.947 1.00 98.12 223 ILE A O 1
ATOM 1840 N N . ILE A 1 224 ? -5.590 3.292 11.825 1.00 97.94 224 ILE A N 1
ATOM 1841 C CA . ILE A 1 224 ? -5.588 4.474 12.698 1.00 97.94 224 ILE A CA 1
ATOM 1842 C C . ILE A 1 224 ? -4.219 5.159 12.661 1.00 97.94 224 ILE A C 1
ATOM 1844 O O . ILE A 1 224 ? -4.155 6.383 12.550 1.00 97.94 224 ILE A O 1
ATOM 1848 N N . ASP A 1 225 ? -3.134 4.383 12.680 1.00 97.38 225 ASP A N 1
ATOM 1849 C CA . ASP A 1 225 ? -1.771 4.890 12.529 1.00 97.38 225 ASP A CA 1
ATOM 1850 C C . ASP A 1 225 ? -1.564 5.620 11.192 1.00 97.38 225 ASP A C 1
ATOM 1852 O O . ASP A 1 225 ? -0.943 6.682 11.166 1.00 97.38 225 ASP A O 1
ATOM 1856 N N . ILE A 1 226 ? -2.127 5.130 10.079 1.00 97.06 226 ILE A N 1
ATOM 1857 C CA . ILE A 1 226 ? -2.088 5.850 8.791 1.00 97.06 226 ILE A CA 1
ATOM 1858 C C . ILE A 1 226 ? -2.717 7.237 8.927 1.00 97.06 226 ILE A C 1
ATOM 1860 O O . ILE A 1 226 ? -2.069 8.236 8.616 1.00 97.06 226 ILE A O 1
ATOM 1864 N N . PHE A 1 227 ? -3.955 7.305 9.419 1.00 95.75 227 PHE A N 1
ATOM 1865 C CA . PHE A 1 227 ? -4.666 8.571 9.579 1.00 95.75 227 PHE A CA 1
ATOM 1866 C C . PHE A 1 227 ? -3.891 9.521 10.502 1.00 95.75 227 PHE A C 1
ATOM 1868 O O . PHE A 1 227 ? -3.579 10.648 10.124 1.00 95.75 227 PHE A O 1
ATOM 1875 N N . ILE A 1 228 ? -3.485 9.069 11.685 1.00 94.56 228 ILE A N 1
ATOM 1876 C CA . ILE A 1 228 ? -2.744 9.919 12.624 1.00 94.56 228 ILE A CA 1
ATOM 1877 C C . ILE A 1 228 ? -1.434 10.433 12.010 1.00 94.56 228 ILE A C 1
ATOM 1879 O O . ILE A 1 228 ? -1.124 11.615 12.156 1.00 94.56 228 ILE A O 1
ATOM 1883 N N . ASN A 1 229 ? -0.683 9.609 11.275 1.00 93.44 229 ASN A N 1
ATOM 1884 C CA . ASN A 1 229 ? 0.560 10.046 10.627 1.00 93.44 229 ASN A CA 1
ATOM 1885 C C . ASN A 1 229 ? 0.327 11.080 9.518 1.00 93.44 229 ASN A C 1
ATOM 1887 O O . ASN A 1 229 ? 1.084 12.046 9.418 1.00 93.44 229 ASN A O 1
ATOM 1891 N N . ILE A 1 230 ? -0.727 10.913 8.717 1.00 91.44 230 ILE A N 1
ATOM 1892 C CA . ILE A 1 230 ? -1.105 11.882 7.682 1.00 91.44 230 ILE A CA 1
ATOM 1893 C C . ILE A 1 230 ? -1.433 13.234 8.324 1.00 91.44 230 ILE A C 1
ATOM 1895 O O . ILE A 1 230 ? -0.900 14.271 7.932 1.00 91.44 230 ILE A O 1
ATOM 1899 N N . PHE A 1 231 ? -2.276 13.221 9.355 1.00 84.69 231 PHE A N 1
ATOM 1900 C CA . PHE A 1 231 ? -2.865 14.444 9.890 1.00 84.69 231 PHE A CA 1
ATOM 1901 C C . PHE A 1 231 ? -2.046 15.095 11.013 1.00 84.69 231 PHE A C 1
ATOM 1903 O O . PHE A 1 231 ? -2.313 16.241 11.375 1.00 84.69 231 PHE A O 1
ATOM 1910 N N . SER A 1 232 ? -1.052 14.411 11.586 1.00 85.62 232 SER A N 1
ATOM 1911 C CA . SER A 1 232 ? -0.170 14.980 12.621 1.00 85.62 232 SER A CA 1
ATOM 1912 C C . SER A 1 232 ? 0.907 15.909 12.055 1.00 85.62 232 SER A C 1
ATOM 1914 O O . SER A 1 232 ? 1.575 16.609 12.817 1.00 85.62 232 SER A O 1
ATOM 1916 N N . LYS A 1 233 ? 1.067 15.974 10.726 1.00 79.62 233 LYS A N 1
ATOM 1917 C CA . LYS A 1 233 ? 2.030 16.872 10.086 1.00 79.62 233 LYS A CA 1
ATOM 1918 C C . LYS A 1 233 ? 1.659 18.350 10.356 1.00 79.62 233 LYS A C 1
ATOM 1920 O O . LYS A 1 233 ? 0.585 18.795 9.953 1.00 79.62 233 LYS A O 1
ATOM 1925 N N . PRO A 1 234 ? 2.548 19.142 10.993 1.00 57.22 234 PRO A N 1
ATOM 1926 C CA . PRO A 1 234 ? 2.230 20.457 11.573 1.00 57.22 234 PRO A CA 1
ATOM 1927 C C . PRO A 1 234 ? 1.980 21.588 10.560 1.00 57.22 234 PRO A C 1
ATOM 1929 O O . PRO A 1 234 ? 1.738 22.719 10.966 1.00 57.22 234 PRO A O 1
ATOM 1932 N N . LYS A 1 235 ? 2.057 21.317 9.251 1.00 61.31 235 LYS A N 1
ATOM 1933 C CA . LYS A 1 235 ? 1.957 22.330 8.186 1.00 61.31 235 LYS A CA 1
ATOM 1934 C C . 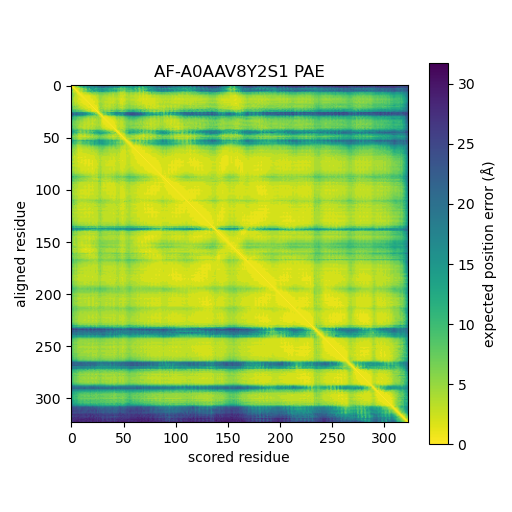LYS A 1 235 ? 0.601 22.379 7.472 1.00 61.31 235 LYS A C 1
ATOM 1936 O O . LYS A 1 235 ? 0.493 23.088 6.483 1.00 61.31 235 LYS A O 1
ATOM 1941 N N . HIS A 1 236 ? -0.401 21.635 7.935 1.00 63.19 236 HIS A N 1
ATOM 1942 C CA . HIS A 1 236 ? -1.666 21.495 7.211 1.00 63.19 236 HIS A CA 1
ATOM 1943 C C . HIS A 1 236 ? -2.839 22.125 7.973 1.00 63.19 236 HIS A C 1
ATOM 1945 O O . HIS A 1 236 ? -3.326 21.548 8.960 1.00 63.19 236 HIS A O 1
ATOM 1951 N N . ASP A 1 237 ? -3.321 23.280 7.497 1.00 68.38 237 ASP A N 1
ATOM 1952 C CA . ASP A 1 237 ? -4.655 23.764 7.857 1.00 68.38 237 ASP A CA 1
ATOM 1953 C C . ASP A 1 237 ? -5.687 22.917 7.098 1.00 68.38 237 ASP A C 1
ATOM 1955 O O . ASP A 1 237 ? -5.646 22.804 5.877 1.00 68.38 237 ASP A O 1
ATOM 1959 N N . PHE A 1 238 ? -6.627 22.299 7.819 1.00 64.50 238 PHE A N 1
ATOM 1960 C CA . PHE A 1 238 ? -7.683 21.489 7.202 1.00 64.50 238 PHE A CA 1
ATOM 1961 C C . PHE A 1 238 ? -8.542 22.288 6.221 1.00 64.50 238 PHE A C 1
ATOM 1963 O O . PHE A 1 238 ? -9.132 21.697 5.323 1.00 64.50 238 PHE A O 1
ATOM 1970 N N . LYS A 1 239 ? -8.601 23.614 6.383 1.00 68.56 239 LYS A N 1
ATOM 1971 C CA . LYS A 1 239 ? -9.294 24.506 5.449 1.00 68.56 239 LYS A CA 1
ATOM 1972 C C . LYS A 1 239 ? -8.644 24.546 4.065 1.00 68.56 239 LYS A C 1
ATOM 1974 O O . LYS A 1 239 ? -9.305 24.958 3.120 1.00 68.56 239 LYS A O 1
ATOM 1979 N N . GLU A 1 240 ? -7.377 24.149 3.954 1.00 71.19 240 GLU A N 1
ATOM 1980 C CA . GLU A 1 240 ? -6.647 24.062 2.685 1.00 71.19 240 GLU A CA 1
ATOM 1981 C C . GLU A 1 240 ? -6.880 22.729 1.970 1.00 71.19 240 GLU A C 1
ATOM 1983 O O . GLU A 1 240 ? -6.616 22.621 0.773 1.00 71.19 240 GLU A O 1
ATOM 1988 N N . TYR A 1 241 ? -7.380 21.710 2.676 1.00 79.88 241 TYR A N 1
ATOM 1989 C CA . TYR A 1 241 ? -7.774 20.468 2.030 1.00 79.88 241 TYR A CA 1
ATOM 1990 C C . TYR A 1 241 ? -9.107 20.624 1.319 1.00 79.88 241 TYR A C 1
ATOM 1992 O O . TYR A 1 241 ? -9.968 21.423 1.694 1.00 79.88 241 TYR A O 1
ATOM 2000 N N . ASP A 1 242 ? -9.293 19.798 0.298 1.00 84.38 242 ASP A N 1
ATOM 2001 C CA . ASP A 1 242 ? -10.572 19.743 -0.371 1.00 84.38 242 ASP A CA 1
ATOM 2002 C C . ASP A 1 242 ? -11.684 19.224 0.569 1.00 84.38 242 ASP A C 1
ATOM 2004 O O . ASP A 1 242 ? -11.467 18.666 1.660 1.00 84.38 242 ASP A O 1
ATOM 2008 N N . LEU A 1 243 ? -12.924 19.430 0.130 1.00 90.19 243 LEU A N 1
ATOM 2009 C CA . LEU A 1 243 ? -14.105 19.039 0.888 1.00 90.19 243 LEU A CA 1
ATOM 2010 C C . LEU A 1 243 ? -14.178 17.516 1.108 1.00 90.19 243 LEU A C 1
ATOM 2012 O O . LEU A 1 243 ? -14.690 17.074 2.139 1.00 90.19 243 LEU A O 1
ATOM 2016 N N . GLU A 1 244 ? -13.680 16.710 0.171 1.00 92.56 244 GLU A N 1
ATOM 2017 C CA . GLU A 1 244 ? -13.733 15.251 0.251 1.00 92.56 244 GLU A CA 1
ATOM 2018 C C . GLU A 1 244 ? -12.784 14.700 1.318 1.00 92.56 244 GLU A C 1
ATOM 2020 O O . GLU A 1 244 ? -13.219 13.906 2.154 1.00 92.56 244 GLU A O 1
ATOM 2025 N N . ILE A 1 245 ? -11.539 15.176 1.392 1.00 92.12 245 ILE A N 1
ATOM 2026 C CA . ILE A 1 245 ? -10.587 14.839 2.461 1.00 92.12 245 ILE A CA 1
ATOM 2027 C C . ILE A 1 245 ? -11.169 15.209 3.826 1.00 92.12 245 ILE A C 1
ATOM 2029 O O . ILE A 1 245 ? -11.128 14.403 4.762 1.00 92.12 245 ILE A O 1
ATOM 2033 N N . THR A 1 246 ? -11.777 16.394 3.936 1.00 89.88 246 THR A N 1
ATOM 2034 C CA . THR A 1 246 ? -12.427 16.834 5.178 1.00 89.88 246 THR A CA 1
ATOM 2035 C C . THR A 1 246 ? -13.554 15.881 5.588 1.00 89.88 246 THR A C 1
ATOM 2037 O O . THR A 1 246 ? -13.633 15.476 6.751 1.00 89.88 246 THR A O 1
ATOM 2040 N N . LYS A 1 247 ? -14.395 15.443 4.640 1.00 92.69 247 LYS A N 1
ATOM 2041 C CA . LYS A 1 247 ? -15.431 14.428 4.899 1.00 92.69 247 LYS A CA 1
ATOM 2042 C C . LYS A 1 247 ? -14.823 13.102 5.357 1.00 92.69 247 LYS A C 1
ATOM 2044 O O . LYS A 1 247 ? -15.291 12.547 6.352 1.00 92.69 247 LYS A O 1
ATOM 2049 N N . LYS A 1 248 ? -13.772 12.604 4.688 1.00 94.81 248 LYS A N 1
ATOM 2050 C CA . LYS A 1 248 ? -13.101 11.347 5.075 1.00 94.81 248 LYS A CA 1
ATOM 2051 C C . LYS A 1 248 ? -12.556 11.420 6.501 1.00 94.81 248 LYS A C 1
ATOM 2053 O O . LYS A 1 248 ? -12.689 10.464 7.262 1.00 94.81 248 LYS A O 1
ATOM 2058 N N . TRP A 1 249 ? -12.000 12.564 6.892 1.00 90.50 249 TRP A N 1
ATOM 2059 C CA . TRP A 1 249 ? -11.485 12.776 8.240 1.00 90.50 249 TRP A CA 1
ATOM 2060 C C . TRP A 1 249 ? -12.579 12.786 9.320 1.00 90.50 249 TRP A C 1
ATOM 2062 O O . TRP A 1 249 ? -12.396 12.217 10.401 1.00 90.50 249 TRP A O 1
ATOM 2072 N N . LEU A 1 250 ? -13.736 13.390 9.038 1.00 92.25 250 LEU A N 1
ATOM 2073 C CA . LEU A 1 250 ? -14.881 13.349 9.955 1.00 92.25 250 LEU A CA 1
ATOM 2074 C C . LEU A 1 250 ? -15.392 11.914 10.149 1.00 92.25 250 LEU A C 1
ATOM 2076 O O . LEU A 1 250 ? -15.680 11.514 11.279 1.00 92.25 250 LEU A O 1
ATOM 2080 N N . ILE A 1 251 ? -15.443 11.123 9.070 1.00 95.75 251 ILE A N 1
ATOM 2081 C CA . ILE A 1 251 ? -15.802 9.699 9.134 1.00 95.75 251 ILE A CA 1
ATOM 2082 C C . ILE A 1 251 ? -14.776 8.934 9.976 1.00 95.75 251 ILE A C 1
ATOM 2084 O O . ILE A 1 251 ? -15.165 8.218 10.899 1.00 95.75 251 ILE A O 1
ATOM 2088 N N . PHE A 1 252 ? -13.478 9.127 9.718 1.00 96.25 252 PHE A N 1
ATOM 2089 C CA . PHE A 1 252 ? -12.408 8.536 10.524 1.00 96.25 252 PHE A CA 1
ATOM 2090 C C . PHE A 1 252 ? -12.569 8.861 12.011 1.00 96.25 252 PHE A C 1
ATOM 2092 O O . PHE A 1 252 ? -12.566 7.952 12.837 1.00 96.25 252 PHE A O 1
ATOM 2099 N N . SER A 1 253 ? -12.760 10.137 12.353 1.00 94.38 253 SER A N 1
ATOM 2100 C CA . SER A 1 253 ? -12.896 10.584 13.742 1.00 94.38 253 SER A CA 1
ATOM 2101 C C . SER A 1 253 ? -14.069 9.900 14.447 1.00 94.38 253 SER A C 1
ATOM 2103 O O . SER A 1 253 ? -13.927 9.449 15.582 1.00 94.38 253 SER A O 1
ATOM 2105 N N . SER A 1 254 ? -15.204 9.743 13.758 1.00 95.12 254 SER A N 1
ATOM 2106 C CA . SER A 1 254 ? -16.358 9.016 14.296 1.00 95.12 254 SER A CA 1
ATOM 2107 C C . SER A 1 254 ? -16.087 7.518 14.471 1.00 95.12 254 SER A C 1
ATOM 2109 O O . SER A 1 254 ? -16.517 6.934 15.466 1.00 95.12 254 SER A O 1
ATOM 2111 N N . LEU A 1 255 ? -15.406 6.874 13.519 1.00 96.81 255 LEU A N 1
ATOM 2112 C CA . LEU A 1 255 ? -15.062 5.451 13.612 1.00 96.81 255 LEU A CA 1
ATOM 2113 C C . LEU A 1 255 ? -14.037 5.193 14.722 1.00 96.81 255 LEU A C 1
ATOM 2115 O O . LEU A 1 255 ? -14.145 4.201 15.442 1.00 96.81 255 LEU A O 1
ATOM 2119 N N . PHE A 1 256 ? -13.067 6.092 14.892 1.00 96.25 256 PHE A N 1
ATOM 2120 C CA . PHE A 1 256 ? -12.072 5.979 15.949 1.00 96.25 256 PHE A CA 1
ATOM 2121 C C . PHE A 1 256 ? -12.694 6.188 17.335 1.00 96.25 256 PHE A C 1
ATOM 2123 O O . PHE A 1 256 ? -12.419 5.406 18.241 1.00 96.25 256 PHE A O 1
ATOM 2130 N N . GLU A 1 257 ? -13.612 7.149 17.488 1.00 95.12 257 GLU A N 1
ATOM 2131 C CA . GLU A 1 257 ? -14.412 7.322 18.709 1.00 95.12 257 GLU A CA 1
ATOM 2132 C C . GLU A 1 257 ? -15.182 6.042 19.079 1.00 95.12 257 GLU A C 1
ATOM 2134 O O . GLU A 1 257 ? -15.091 5.565 20.211 1.00 95.12 257 GLU A O 1
ATOM 2139 N N . GLN A 1 258 ? -15.871 5.423 18.114 1.00 94.88 258 GLN A N 1
ATOM 2140 C CA . GLN A 1 258 ? -16.558 4.144 18.331 1.00 94.88 258 GLN A CA 1
ATOM 2141 C C . GLN A 1 258 ? -15.586 3.025 18.720 1.00 94.88 258 GLN A C 1
ATOM 2143 O O . GLN A 1 258 ? -15.887 2.210 19.593 1.00 94.88 258 GLN A O 1
ATOM 2148 N N . PHE A 1 259 ? -14.409 2.978 18.093 1.00 95.25 259 PHE A N 1
ATOM 2149 C CA . PHE A 1 259 ? -13.383 1.998 18.425 1.00 95.25 259 PHE A CA 1
ATOM 2150 C C . PHE A 1 259 ? -12.875 2.172 19.862 1.00 95.25 259 PHE A C 1
ATOM 2152 O O . PHE A 1 259 ? -12.807 1.188 20.595 1.00 95.25 259 PHE A O 1
ATOM 2159 N N . ILE A 1 260 ? -12.624 3.409 20.303 1.00 93.88 260 ILE A N 1
ATOM 2160 C CA . ILE A 1 260 ? -12.257 3.736 21.689 1.00 93.88 260 ILE A CA 1
ATOM 2161 C C . ILE A 1 260 ? -13.343 3.246 22.652 1.00 93.88 260 ILE A C 1
ATOM 2163 O O . ILE A 1 260 ? -13.043 2.530 23.608 1.00 93.88 260 ILE A O 1
ATOM 2167 N N . TYR A 1 261 ? -14.612 3.563 22.385 1.00 93.19 261 TYR A N 1
ATOM 2168 C CA . TYR A 1 261 ? -15.722 3.119 23.233 1.00 93.19 261 TYR A CA 1
ATOM 2169 C C . TYR A 1 261 ? -15.797 1.599 23.330 1.00 93.19 261 TYR A C 1
ATOM 2171 O O . TYR A 1 261 ? -15.999 1.069 24.421 1.00 93.19 261 TYR A O 1
ATOM 2179 N N . ASN A 1 262 ? -15.579 0.893 22.222 1.00 91.31 262 ASN A N 1
ATOM 2180 C CA . ASN A 1 262 ? -15.566 -0.564 22.209 1.00 91.31 262 ASN A CA 1
ATOM 2181 C C . ASN A 1 262 ? -14.421 -1.136 23.053 1.00 91.31 262 ASN A C 1
ATOM 2183 O O . ASN A 1 262 ? -14.672 -2.022 23.865 1.00 91.31 262 ASN A O 1
ATOM 2187 N N . ILE A 1 263 ? -13.194 -0.616 22.925 1.00 89.50 263 ILE A N 1
ATOM 2188 C CA . ILE A 1 263 ? -12.047 -1.085 23.720 1.00 89.50 263 ILE A CA 1
ATOM 2189 C C . ILE A 1 263 ? -12.298 -0.896 25.224 1.00 89.50 263 ILE A C 1
ATOM 2191 O O . ILE A 1 263 ? -12.130 -1.838 25.999 1.00 89.50 263 ILE A O 1
ATOM 2195 N N . TYR A 1 264 ? -12.762 0.286 25.637 1.00 86.38 264 TYR A N 1
ATOM 2196 C CA . TYR A 1 264 ? -12.944 0.613 27.055 1.00 86.38 264 TYR A CA 1
ATOM 2197 C C . TYR A 1 264 ? -14.222 0.025 27.682 1.00 86.38 264 TYR A C 1
ATOM 2199 O O . TYR A 1 264 ? -14.228 -0.257 28.880 1.00 86.38 264 TYR A O 1
ATOM 2207 N N . ASN A 1 265 ? -15.304 -0.180 26.918 1.00 86.19 265 ASN A N 1
ATOM 2208 C CA . ASN A 1 265 ? -16.553 -0.747 27.449 1.00 86.19 265 ASN A CA 1
ATOM 2209 C C . ASN A 1 265 ? -16.606 -2.274 27.382 1.00 86.19 265 ASN A C 1
ATOM 2211 O O . ASN A 1 265 ? -17.091 -2.899 28.322 1.00 86.19 265 ASN A O 1
ATOM 2215 N N . LEU A 1 266 ? -16.147 -2.8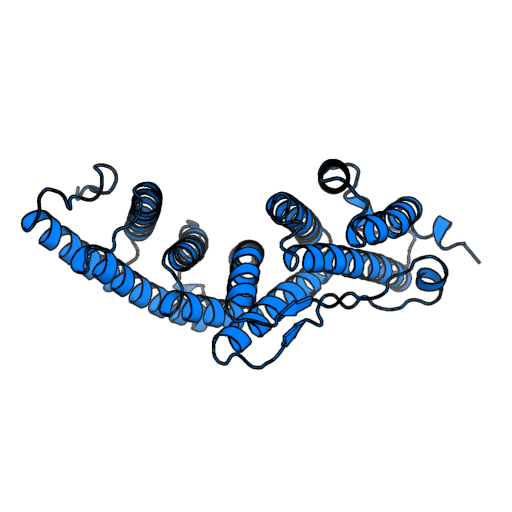80 26.282 1.00 76.88 266 LEU A N 1
ATOM 2216 C CA . LEU A 1 266 ? -16.334 -4.315 26.037 1.00 76.88 266 LEU A CA 1
ATOM 2217 C C . LEU A 1 266 ? -15.236 -5.182 26.656 1.00 76.88 266 LEU A C 1
ATOM 2219 O O . LEU A 1 266 ? -15.269 -6.394 26.472 1.00 76.88 266 LEU A O 1
ATOM 2223 N N . GLN A 1 267 ? -14.272 -4.580 27.367 1.00 65.06 267 GLN A N 1
ATOM 2224 C CA . GLN A 1 267 ? -13.090 -5.277 27.885 1.00 65.06 267 GLN A CA 1
ATOM 2225 C C . GLN A 1 267 ? -12.453 -6.157 26.805 1.00 65.06 267 GLN A C 1
ATOM 2227 O O . GLN A 1 267 ? -12.137 -7.319 27.053 1.00 65.06 267 GLN A O 1
ATOM 2232 N N . VAL A 1 268 ? -12.325 -5.625 25.582 1.00 66.06 268 VAL A N 1
ATOM 2233 C CA . VAL A 1 268 ? -11.637 -6.351 24.512 1.00 66.06 268 VAL A CA 1
ATOM 2234 C C . VAL A 1 268 ? -10.256 -6.695 25.049 1.00 66.06 268 VAL A C 1
ATOM 2236 O O . VAL A 1 268 ? -9.488 -5.786 25.361 1.00 66.06 268 VAL A O 1
ATOM 2239 N N . ASP A 1 269 ? -9.980 -7.992 25.201 1.00 65.12 269 ASP A N 1
ATOM 2240 C CA . ASP A 1 269 ? -8.730 -8.497 25.763 1.00 65.12 269 ASP A CA 1
ATOM 2241 C C . ASP A 1 269 ? -7.605 -8.260 24.750 1.00 65.12 269 ASP A C 1
ATOM 2243 O O . ASP A 1 269 ? -7.219 -9.110 23.939 1.00 65.12 269 ASP A O 1
ATOM 2247 N N . LEU A 1 270 ? -7.158 -7.008 24.703 1.00 73.62 270 LEU A N 1
ATOM 2248 C CA . LEU A 1 270 ? -6.001 -6.604 23.944 1.00 73.62 270 LEU A CA 1
ATOM 2249 C C . LEU A 1 270 ? -4.786 -7.155 24.669 1.00 73.62 270 LEU A C 1
ATOM 2251 O O . LEU A 1 270 ? -4.499 -6.791 25.806 1.00 73.62 270 LEU A O 1
ATOM 2255 N N . LYS A 1 271 ? -4.004 -7.973 23.964 1.00 79.12 271 LYS A N 1
ATOM 2256 C CA . LYS A 1 271 ? -2.645 -8.304 24.403 1.00 79.12 271 LYS A CA 1
ATOM 2257 C C . LYS A 1 271 ? -1.916 -7.002 24.752 1.00 79.12 271 LYS A C 1
ATOM 2259 O O . LYS A 1 271 ? -1.981 -6.066 23.958 1.00 79.12 271 LYS A O 1
ATOM 2264 N N . ASN A 1 272 ? -1.160 -6.974 25.852 1.00 78.56 272 ASN A N 1
ATOM 2265 C CA . ASN A 1 272 ? -0.495 -5.765 26.376 1.00 78.56 272 ASN A CA 1
ATOM 2266 C C . ASN A 1 272 ? 0.161 -4.882 25.291 1.00 78.56 272 ASN A C 1
ATOM 2268 O O . ASN A 1 272 ? -0.048 -3.678 25.269 1.00 78.56 272 ASN A O 1
ATOM 2272 N N . LYS A 1 273 ? 0.860 -5.480 24.313 1.00 83.38 273 LYS A N 1
ATOM 2273 C CA . LYS A 1 273 ? 1.486 -4.738 23.198 1.00 83.38 273 LYS A CA 1
ATOM 2274 C C . LYS A 1 273 ? 0.495 -3.982 22.298 1.00 83.38 273 LYS A C 1
ATOM 2276 O O . LYS A 1 273 ? 0.817 -2.904 21.812 1.00 83.38 273 LYS A O 1
ATOM 2281 N N . ALA A 1 274 ? -0.674 -4.560 22.023 1.00 86.62 274 ALA A N 1
ATOM 2282 C CA . ALA A 1 274 ? -1.703 -3.928 21.197 1.00 86.62 274 ALA A CA 1
ATOM 2283 C C . ALA A 1 274 ? -2.396 -2.788 21.952 1.00 86.62 274 ALA A C 1
ATOM 2285 O O . ALA A 1 274 ? -2.719 -1.770 21.345 1.00 86.62 274 ALA A O 1
ATOM 2286 N N . LEU A 1 275 ? -2.565 -2.940 23.270 1.00 88.06 275 LEU A N 1
ATOM 2287 C CA . LEU A 1 275 ? -3.061 -1.874 24.135 1.00 88.06 275 LEU A CA 1
ATOM 2288 C C . LEU A 1 275 ? -2.073 -0.702 24.189 1.00 88.06 275 LEU A C 1
ATOM 2290 O O . LEU A 1 275 ? -2.477 0.428 23.945 1.00 88.06 275 LEU A O 1
ATOM 2294 N N . ASP A 1 276 ? -0.778 -0.967 24.391 1.00 88.31 276 ASP A N 1
ATOM 2295 C CA . ASP A 1 276 ? 0.259 0.074 24.372 1.00 88.31 276 ASP A CA 1
ATOM 2296 C C . ASP A 1 276 ? 0.266 0.842 23.039 1.00 88.31 276 ASP A C 1
ATOM 2298 O O . ASP A 1 276 ? 0.373 2.069 23.007 1.00 88.31 276 ASP A O 1
ATOM 2302 N N . HIS A 1 277 ? 0.146 0.126 21.915 1.00 92.56 277 HIS A N 1
ATOM 2303 C CA . HIS A 1 277 ? 0.064 0.747 20.594 1.00 92.56 277 HIS A CA 1
ATOM 2304 C C . HIS A 1 277 ? -1.188 1.624 20.468 1.00 92.56 277 HIS A C 1
ATOM 2306 O O . HIS A 1 277 ? -1.082 2.787 20.082 1.00 92.56 277 HIS A O 1
ATOM 2312 N N . PHE A 1 278 ? -2.351 1.099 20.855 1.00 94.06 278 PHE A N 1
ATOM 2313 C CA . PHE A 1 278 ? -3.607 1.843 20.877 1.00 94.06 278 PHE A CA 1
ATOM 2314 C C . PHE A 1 278 ? -3.520 3.119 21.723 1.00 94.06 278 PHE A C 1
ATOM 2316 O O . PHE A 1 278 ? -3.921 4.182 21.256 1.00 94.06 278 PHE A O 1
ATOM 2323 N N . GLU A 1 279 ? -2.965 3.046 22.933 1.00 91.50 279 GLU A N 1
ATOM 2324 C CA . GLU A 1 279 ? -2.833 4.209 23.812 1.00 91.50 279 GLU A CA 1
ATOM 2325 C C . GLU A 1 279 ? -1.906 5.274 23.220 1.00 91.50 279 GLU A C 1
ATOM 2327 O O . GLU A 1 279 ? -2.209 6.464 23.294 1.00 91.50 279 GLU A O 1
ATOM 2332 N N . ASN A 1 280 ? -0.804 4.871 22.580 1.00 93.00 280 ASN A N 1
ATOM 2333 C CA . ASN A 1 280 ? 0.075 5.817 21.891 1.00 93.00 280 ASN A CA 1
ATOM 2334 C C . ASN A 1 280 ? -0.647 6.524 20.731 1.00 93.00 280 ASN A C 1
ATOM 2336 O O . ASN A 1 280 ? -0.472 7.733 20.542 1.00 93.00 280 ASN A O 1
ATOM 2340 N N . LEU A 1 281 ? -1.476 5.798 19.975 1.00 95.44 281 LEU A N 1
ATOM 2341 C CA . LEU A 1 281 ? -2.309 6.376 18.919 1.00 95.44 281 LEU A CA 1
ATOM 2342 C C . LEU A 1 281 ? -3.359 7.331 19.502 1.00 95.44 281 LEU A C 1
ATOM 2344 O O . LEU A 1 281 ? -3.470 8.466 19.049 1.00 95.44 281 LEU A O 1
ATOM 2348 N N . LEU A 1 282 ? -4.066 6.931 20.558 1.00 94.44 282 LEU A N 1
ATOM 2349 C CA . LEU A 1 282 ? -5.038 7.776 21.252 1.00 94.44 282 LEU A CA 1
ATOM 2350 C C . LEU A 1 282 ? -4.406 9.081 21.751 1.00 94.44 282 LEU A C 1
ATOM 2352 O O . LEU A 1 282 ? -4.922 10.163 21.477 1.00 94.44 282 LEU A O 1
ATOM 2356 N N . VAL A 1 283 ? -3.250 8.995 22.410 1.00 91.38 283 VAL A N 1
ATOM 2357 C CA . VAL A 1 283 ? -2.466 10.163 22.828 1.00 91.38 283 VAL A CA 1
ATOM 2358 C C . VAL A 1 283 ? -2.150 11.067 21.650 1.00 91.38 283 VAL A C 1
ATOM 2360 O O . VAL A 1 283 ? -2.307 12.284 21.743 1.00 91.38 283 VAL A O 1
ATOM 2363 N N . SER A 1 284 ? -1.683 10.482 20.552 1.00 92.06 284 SER A N 1
ATOM 2364 C CA . SER A 1 284 ? -1.281 11.242 19.374 1.00 92.06 284 SER A CA 1
ATOM 2365 C C . SER A 1 284 ? -2.481 11.968 18.771 1.00 92.06 284 SER A C 1
ATOM 2367 O O . SER A 1 284 ? -2.381 13.160 18.503 1.00 92.06 284 SER A O 1
ATOM 2369 N N . TYR A 1 285 ? -3.634 11.301 18.675 1.00 92.19 285 TYR A N 1
ATOM 2370 C CA . TYR A 1 285 ? -4.892 11.896 18.227 1.00 92.19 285 TYR A CA 1
ATOM 2371 C C . TYR A 1 285 ? -5.345 13.062 19.117 1.00 92.19 285 TYR A C 1
ATOM 2373 O O . TYR A 1 285 ? -5.641 14.141 18.611 1.00 92.19 285 TYR A O 1
ATOM 2381 N N . LEU A 1 286 ? -5.338 12.889 20.444 1.00 90.75 286 LEU A N 1
ATOM 2382 C CA . LEU A 1 286 ? -5.737 13.943 21.385 1.00 90.75 286 LEU A CA 1
ATOM 2383 C C . LEU A 1 286 ? -4.773 15.144 21.354 1.00 90.75 286 LEU A C 1
ATOM 2385 O O . LEU A 1 286 ? -5.211 16.291 21.430 1.00 90.75 286 LEU A O 1
ATOM 2389 N N . LYS A 1 287 ? -3.464 14.903 21.181 1.00 87.81 287 LYS A N 1
ATOM 2390 C CA . LYS A 1 287 ? -2.437 15.958 21.064 1.00 87.81 287 LYS A CA 1
ATOM 2391 C C . LYS A 1 287 ? -2.553 16.800 19.808 1.00 87.81 287 LYS A C 1
ATOM 2393 O O . LYS A 1 287 ? -2.024 17.908 19.792 1.00 87.81 287 LYS A O 1
ATOM 2398 N N . MET A 1 288 ? -3.213 16.304 18.765 1.00 85.38 288 MET A N 1
ATOM 2399 C CA . MET A 1 288 ? -3.401 17.089 17.547 1.00 85.38 288 MET A CA 1
ATOM 2400 C C . MET A 1 288 ? -4.201 18.367 17.832 1.00 85.38 288 MET A C 1
ATOM 2402 O O . MET A 1 288 ? -4.118 19.295 17.035 1.00 85.38 288 MET A O 1
ATOM 2406 N N . GLY A 1 289 ? -4.918 18.446 18.969 1.00 68.56 289 GLY A N 1
ATOM 2407 C CA . GLY A 1 289 ? -5.477 19.698 19.493 1.00 68.56 289 GLY A CA 1
ATOM 2408 C C . GLY A 1 289 ? -6.493 20.342 18.556 1.00 68.56 289 GLY A C 1
ATOM 2409 O O . GLY A 1 289 ? -6.719 21.547 18.605 1.00 68.56 289 GLY A O 1
ATOM 2410 N N . ARG A 1 290 ? -7.057 19.545 17.648 1.00 70.19 290 ARG A N 1
ATOM 2411 C CA . ARG A 1 290 ? -7.983 20.018 16.632 1.00 70.19 290 ARG A CA 1
ATOM 2412 C C . ARG A 1 290 ? -9.399 19.965 17.191 1.00 70.19 290 ARG A C 1
ATOM 2414 O O . ARG A 1 290 ? -9.769 18.993 17.854 1.00 70.19 290 ARG A O 1
ATOM 2421 N N . ASP A 1 291 ? -10.160 21.016 16.900 1.00 63.69 291 ASP A N 1
ATOM 2422 C CA . ASP A 1 291 ? -11.498 21.281 17.433 1.00 63.69 291 ASP A CA 1
ATOM 2423 C C . ASP A 1 291 ? -12.556 20.365 16.789 1.00 63.69 291 ASP A C 1
ATOM 2425 O O . ASP A 1 291 ? -13.433 20.777 16.027 1.00 63.69 291 ASP A O 1
ATOM 2429 N N . PHE A 1 292 ? -12.413 19.061 17.021 1.00 70.50 292 PHE A N 1
ATOM 2430 C CA . PHE A 1 292 ? -13.425 18.078 16.678 1.00 70.50 292 PHE A CA 1
ATOM 2431 C C . PHE A 1 292 ? -14.298 17.831 17.895 1.00 70.50 292 PHE A C 1
ATOM 2433 O O . PHE A 1 292 ? -13.805 17.494 18.970 1.00 70.50 292 PHE A O 1
ATOM 2440 N N . LYS A 1 293 ? -15.617 17.861 17.684 1.00 80.31 293 LYS A N 1
ATOM 2441 C CA . LYS A 1 293 ? -16.597 17.451 18.700 1.00 80.31 293 LYS A CA 1
ATOM 2442 C C . LYS A 1 293 ? -16.294 16.056 19.274 1.00 80.31 293 LYS A C 1
ATOM 2444 O O . LYS A 1 293 ? -16.629 15.793 20.423 1.00 80.31 293 LYS A O 1
ATOM 2449 N N . SER A 1 294 ? -15.665 15.167 18.496 1.00 84.31 294 SER A N 1
ATOM 2450 C CA . SER A 1 294 ? -15.236 13.841 18.956 1.00 84.31 294 SER A CA 1
ATOM 2451 C C . SER A 1 294 ? -14.150 13.906 20.032 1.00 84.31 294 SER A C 1
ATOM 2453 O O . SER A 1 294 ? -14.203 13.113 20.963 1.00 84.31 294 SER A O 1
ATOM 2455 N N . THR A 1 295 ? -13.204 14.848 19.967 1.00 86.81 295 THR A N 1
ATOM 2456 C CA . THR A 1 295 ? -12.109 14.979 20.944 1.00 86.81 295 THR A CA 1
ATOM 2457 C C . THR A 1 295 ? -12.651 15.236 22.350 1.00 86.81 295 THR A C 1
ATOM 2459 O O . THR A 1 295 ? -12.279 14.540 23.294 1.00 86.81 295 THR A O 1
ATOM 2462 N N . ASP A 1 296 ? -13.593 16.171 22.490 1.00 87.25 296 ASP A N 1
ATOM 2463 C CA . ASP A 1 296 ? -14.230 16.468 23.777 1.00 87.25 296 ASP A CA 1
ATOM 2464 C C . ASP A 1 296 ? -15.042 15.285 24.302 1.00 87.25 296 ASP A C 1
ATOM 2466 O O . ASP A 1 296 ? -14.943 14.934 25.481 1.00 87.25 296 ASP A O 1
ATOM 2470 N N . ARG A 1 297 ? -15.808 14.620 23.427 1.00 91.62 297 ARG A N 1
ATOM 2471 C CA . ARG A 1 297 ? -16.574 13.421 23.799 1.00 91.62 297 ARG A CA 1
ATOM 2472 C C . ARG A 1 297 ? -15.668 12.276 24.242 1.00 91.62 297 ARG A C 1
ATOM 2474 O O . ARG A 1 297 ? -15.983 11.607 25.225 1.00 91.62 297 ARG A O 1
ATOM 2481 N N . ILE A 1 298 ? -14.541 12.066 23.564 1.00 91.88 298 ILE A N 1
ATOM 2482 C CA . ILE A 1 298 ? -13.534 11.064 23.930 1.00 91.88 298 ILE A CA 1
ATOM 2483 C C . ILE A 1 298 ? -12.917 11.410 25.288 1.00 91.88 298 ILE A C 1
ATOM 2485 O O . ILE A 1 298 ? -12.880 10.552 26.166 1.00 91.88 298 ILE A O 1
ATOM 2489 N N . ASN A 1 299 ? -12.498 12.660 25.500 1.00 89.88 299 ASN A N 1
ATOM 2490 C CA . ASN A 1 299 ? -11.921 13.108 26.770 1.00 89.88 299 ASN A CA 1
ATOM 2491 C C . ASN A 1 299 ? -12.893 12.922 27.941 1.00 89.88 299 ASN A C 1
ATOM 2493 O O . ASN A 1 299 ? -12.521 12.369 28.976 1.00 89.88 299 ASN A O 1
ATOM 2497 N N . MET A 1 300 ? -14.150 13.342 27.772 1.00 90.94 300 MET A N 1
ATOM 2498 C CA . MET A 1 300 ? -15.193 13.173 28.786 1.00 90.94 300 MET A CA 1
ATOM 2499 C C . MET A 1 300 ? -15.473 11.697 29.075 1.00 90.94 300 MET A C 1
ATOM 2501 O O . MET A 1 300 ? -15.601 11.309 30.238 1.00 90.94 300 MET A O 1
ATOM 2505 N N . PHE A 1 301 ? -15.518 10.862 28.036 1.00 92.25 301 PHE A N 1
ATOM 2506 C CA . PHE A 1 301 ? -15.696 9.424 28.185 1.00 92.25 301 PHE A CA 1
ATOM 2507 C C . PHE A 1 301 ? -14.535 8.778 28.952 1.00 92.25 301 PHE A C 1
ATOM 2509 O O . PHE A 1 301 ? -14.775 8.101 29.951 1.00 92.25 301 PHE A O 1
ATOM 2516 N N . ILE A 1 302 ? -13.283 9.027 28.555 1.00 89.25 302 ILE A N 1
ATOM 2517 C CA . ILE A 1 302 ? -12.097 8.480 29.233 1.00 89.25 302 ILE A CA 1
ATOM 2518 C C . ILE A 1 302 ? -12.057 8.939 30.694 1.00 89.25 302 ILE A C 1
ATOM 2520 O O . ILE A 1 302 ? -11.822 8.127 31.589 1.00 89.25 302 ILE A O 1
ATOM 2524 N N . PHE A 1 303 ? -12.350 10.217 30.952 1.00 88.12 303 PHE A N 1
ATOM 2525 C CA . PHE A 1 303 ? -12.430 10.748 32.309 1.00 88.12 303 PHE A CA 1
ATOM 2526 C C . PHE A 1 303 ? -13.487 10.010 33.139 1.00 88.12 303 PHE A C 1
ATOM 2528 O O . PHE A 1 303 ? -13.175 9.527 34.227 1.00 88.12 303 PHE A O 1
ATOM 2535 N N . SER A 1 304 ? -14.703 9.832 32.610 1.00 89.62 304 SER A N 1
ATOM 2536 C CA . SER A 1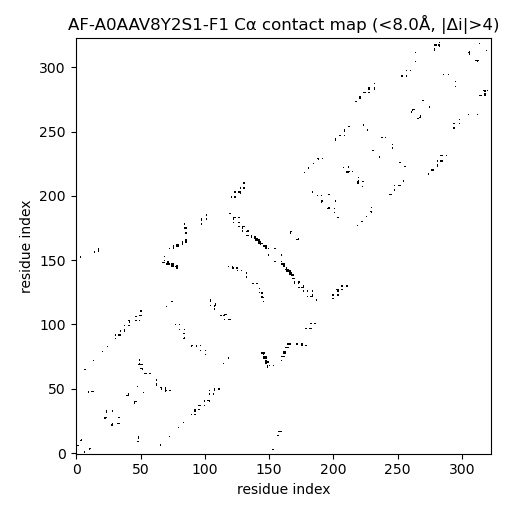 304 ? -15.758 9.082 33.306 1.00 89.62 304 SER A CA 1
ATOM 2537 C C . SER A 1 304 ? -15.341 7.638 33.616 1.00 89.62 304 SER A C 1
ATOM 2539 O O . SER A 1 304 ? -15.487 7.183 34.749 1.00 89.62 304 SER A O 1
ATOM 2541 N N . LYS A 1 305 ? -14.704 6.946 32.661 1.00 86.19 305 LYS A N 1
ATOM 2542 C CA . LYS A 1 305 ? -14.220 5.571 32.847 1.00 86.19 305 LYS A CA 1
ATOM 2543 C C . LYS A 1 305 ? -13.116 5.468 33.895 1.00 86.19 305 LYS A C 1
ATOM 2545 O O . LYS A 1 305 ? -13.103 4.512 34.667 1.00 86.19 305 LYS A O 1
ATOM 2550 N N . SER A 1 306 ? -12.237 6.469 33.969 1.00 82.88 306 SER A N 1
ATOM 2551 C CA . SER A 1 306 ? -11.174 6.525 34.980 1.00 82.88 306 SER A CA 1
ATOM 2552 C C . SER A 1 306 ? -11.705 6.674 36.412 1.00 82.88 306 SER A C 1
ATOM 2554 O O . SER A 1 306 ? -11.076 6.191 37.353 1.00 82.88 306 SER A O 1
ATOM 2556 N N . LEU A 1 307 ? -12.881 7.294 36.586 1.00 84.56 307 LEU A N 1
ATOM 2557 C CA . LEU A 1 307 ? -13.561 7.389 37.882 1.00 84.56 307 LEU A CA 1
ATOM 2558 C C . LEU A 1 307 ? -14.246 6.072 38.271 1.00 84.56 307 LEU A C 1
ATOM 2560 O O . LEU A 1 307 ? -14.265 5.718 39.447 1.00 84.56 307 LEU A O 1
ATOM 2564 N N . GLU A 1 308 ? -14.787 5.342 37.292 1.00 83.69 308 GLU A N 1
ATOM 2565 C CA . GLU A 1 308 ? -15.459 4.055 37.511 1.00 83.69 308 GLU A CA 1
ATOM 2566 C C . GLU A 1 308 ? -14.479 2.928 37.870 1.00 83.69 308 GLU A C 1
ATOM 2568 O O . GLU A 1 308 ? -14.822 2.035 38.647 1.00 83.69 308 GLU A O 1
ATOM 2573 N N . ARG A 1 309 ? -13.269 2.926 37.292 1.00 70.94 309 ARG A N 1
ATOM 2574 C CA . ARG A 1 309 ? -12.300 1.829 37.437 1.00 70.94 309 ARG A CA 1
ATOM 2575 C C . ARG A 1 309 ? -10.862 2.346 37.493 1.00 70.94 309 ARG A C 1
ATOM 2577 O O . ARG A 1 309 ? -10.346 2.870 36.510 1.00 70.94 309 ARG A O 1
ATOM 2584 N N . ARG A 1 310 ? -10.171 2.111 38.617 1.00 63.50 310 ARG A N 1
ATOM 2585 C CA . ARG A 1 310 ? -8.763 2.528 38.804 1.00 63.50 310 ARG A CA 1
ATOM 2586 C C . ARG A 1 310 ? -7.780 1.813 37.871 1.00 63.50 310 ARG A C 1
ATOM 2588 O O . ARG A 1 310 ? -6.779 2.414 37.496 1.00 63.50 310 ARG A O 1
ATOM 2595 N N . ASP A 1 311 ? -8.088 0.586 37.455 1.00 62.69 311 ASP A N 1
ATOM 2596 C CA . ASP A 1 311 ? -7.241 -0.203 36.543 1.00 62.69 311 ASP A CA 1
ATOM 2597 C C . ASP A 1 311 ? -7.349 0.252 35.077 1.00 62.69 311 ASP A C 1
ATOM 2599 O O . ASP A 1 311 ? -6.570 -0.175 34.234 1.00 62.69 311 ASP A O 1
ATOM 2603 N N . PHE A 1 312 ? -8.314 1.127 34.773 1.00 58.25 312 PHE A N 1
ATOM 2604 C CA . PHE A 1 312 ? -8.580 1.669 33.437 1.00 58.25 312 PHE A CA 1
ATOM 2605 C C . PHE A 1 312 ? -7.981 3.054 33.214 1.00 58.25 312 PHE A C 1
ATOM 2607 O O . PHE A 1 312 ? -8.303 3.711 32.223 1.00 58.25 312 PHE A O 1
ATOM 2614 N N . LEU A 1 313 ? -7.114 3.508 34.122 1.00 59.88 313 LEU A N 1
ATOM 2615 C CA . LEU A 1 313 ? -6.290 4.671 33.847 1.00 59.88 313 LEU A CA 1
ATOM 2616 C C . LEU A 1 313 ? -5.477 4.364 32.584 1.00 59.88 313 LEU A C 1
ATOM 2618 O O . LEU A 1 313 ? -4.693 3.411 32.613 1.00 59.88 313 LEU A O 1
ATOM 2622 N N . PRO A 1 314 ? -5.637 5.154 31.502 1.00 59.91 314 PRO A N 1
ATOM 2623 C CA . PRO A 1 314 ? -4.671 5.143 30.417 1.00 59.91 314 PRO A CA 1
ATOM 2624 C C . PRO A 1 314 ? -3.275 5.174 31.036 1.00 59.91 314 PRO A C 1
ATOM 2626 O O . PRO A 1 314 ? -3.086 5.895 32.030 1.00 59.91 314 PRO A O 1
ATOM 2629 N N . SER A 1 315 ? -2.314 4.399 30.520 1.00 57.88 315 SER A N 1
ATOM 2630 C CA . SER A 1 315 ? -0.966 4.393 31.104 1.00 57.88 315 SER A CA 1
ATOM 2631 C C . SER A 1 315 ? -0.494 5.834 31.337 1.00 57.88 315 SER A C 1
ATOM 2633 O O . SER A 1 315 ? -0.863 6.736 30.583 1.00 57.88 315 SER A O 1
ATOM 2635 N N . LYS A 1 316 ? 0.292 6.097 32.397 1.00 52.56 316 LYS A N 1
ATOM 2636 C CA . LYS A 1 316 ? 0.649 7.459 32.880 1.00 52.56 316 LYS A CA 1
ATOM 2637 C C . LYS A 1 316 ? 1.078 8.467 31.788 1.00 52.56 316 LYS A C 1
ATOM 2639 O O . LYS A 1 316 ? 1.070 9.665 32.041 1.00 52.56 316 LYS A O 1
ATOM 2644 N N . LYS A 1 317 ? 1.445 8.002 30.589 1.00 50.00 317 LYS A N 1
ATOM 2645 C CA . LYS A 1 317 ? 1.734 8.788 29.380 1.00 50.00 317 LYS A CA 1
ATOM 2646 C C . LYS A 1 317 ? 0.523 9.498 28.752 1.00 50.00 317 LYS A C 1
ATOM 2648 O O . LYS A 1 317 ? 0.726 10.464 28.021 1.00 50.00 317 LYS A O 1
ATOM 2653 N N . CYS A 1 318 ? -0.699 9.026 28.990 1.00 45.41 318 CYS A N 1
ATOM 2654 C CA . CYS A 1 318 ? -1.912 9.501 28.322 1.00 45.41 318 CYS A CA 1
ATOM 2655 C C . CYS A 1 318 ? -2.713 10.527 29.145 1.00 45.41 318 CYS A C 1
ATOM 2657 O O . CYS A 1 318 ? -3.596 11.195 28.609 1.00 45.41 318 CYS A O 1
ATOM 2659 N N . VAL A 1 319 ? -2.338 10.752 30.409 1.00 48.62 319 VAL A N 1
ATOM 2660 C CA . VAL A 1 319 ? -2.799 11.907 31.194 1.00 48.62 319 VAL A CA 1
ATOM 2661 C C . VAL A 1 319 ? -2.009 13.136 30.741 1.00 48.62 319 VAL A C 1
ATOM 2663 O O . VAL A 1 319 ? -0.988 13.500 31.319 1.00 48.62 319 VAL A O 1
ATOM 2666 N N . ILE A 1 320 ? -2.443 13.742 29.640 1.00 46.22 320 ILE A N 1
ATOM 2667 C CA . ILE A 1 320 ? -1.885 15.005 29.158 1.00 46.22 320 ILE A CA 1
ATOM 2668 C C . ILE A 1 320 ? -2.649 16.127 29.841 1.00 46.22 320 ILE A C 1
ATOM 2670 O O . ILE A 1 320 ? -3.876 16.193 29.780 1.00 46.22 320 ILE A O 1
ATOM 2674 N N . GLY A 1 321 ? -1.880 16.950 30.549 1.00 41.97 321 GLY A N 1
ATOM 2675 C CA . GLY A 1 321 ? -2.350 18.019 31.408 1.00 41.97 321 GLY A CA 1
ATOM 2676 C C . GLY A 1 321 ? -3.328 18.967 30.726 1.00 41.97 321 GLY A C 1
ATOM 2677 O O . GLY A 1 321 ? -3.070 19.494 29.646 1.00 41.97 321 GLY A O 1
ATOM 2678 N N . ARG A 1 322 ? -4.415 19.246 31.443 1.00 32.97 322 ARG A N 1
ATOM 2679 C CA . ARG A 1 322 ? -4.932 20.608 31.488 1.00 32.97 322 ARG A CA 1
ATOM 2680 C C . ARG A 1 322 ? -3.914 21.419 32.291 1.00 32.97 322 ARG A C 1
ATOM 2682 O O . ARG A 1 322 ? -3.759 21.153 33.481 1.00 32.97 322 ARG A O 1
ATOM 2689 N N . ASN A 1 323 ? -3.206 22.325 31.626 1.00 34.84 323 ASN A N 1
ATOM 2690 C CA . ASN A 1 323 ? -2.771 23.557 32.277 1.00 34.84 323 ASN A CA 1
ATOM 2691 C C . ASN A 1 323 ? -3.876 24.584 32.075 1.00 34.84 323 ASN A C 1
ATOM 2693 O O . ASN A 1 323 ? -4.358 24.669 30.921 1.00 34.84 323 ASN A O 1
#

Secondary structure (DSSP, 8-state):
---HHHH-TTHHHHHHHHHHHHHHHHT-S-HHHHHHHHHHHHSGGGGGGT-----TTS-HHHHHHHHHHHHHHHHHHHHHHHHHHT-GGGGGGHHHHHHHHHHHHHHHHHH-HHHHHHHHHHHHHHHHHHHHHHHS--S-EEE----PPP-HHHHTTS------EEE-SHHHHHHHHHHHHHHHHHHHHHHHHHT---HHHHHHHHHHHHHHHHS-HHHHHHHHHHHHHHHT-TT--GGGS-HHHHHHHHHHHHHHHHHHHHHHHTT----HHHHHHHHHHHHHHHHT----HHHHHHHHHHHHHHHH-GGGS--TTS-----

Sequence (323 aa):
MSTIEENIPAFSMWKMFNDTVPVLMKGDCSETSVRRLASIIQSKEFSNIFIFSKDPLLTFQEYHKIEQKYKAFTTWLLGQFFYLLGHDRFSKIHDIIIDTQLCILDQLSKTQLHVYNELAGEYNKAFDLLVNYSKEPSNKLLLKVFIPEMFEDLNTKLDLSQVHMEVSSKKKCLLVIGKLIKFVKYILMENFLFYSFDDGTYKTLDSILYLLSVSDTQMKLDIIDIFINIFSKPKHDFKEYDLEITKKWLIFSSLFEQFIYNIYNLQVDLKNKALDHFENLLVSYLKMGRDFKSTDRINMFIFSKSLERRDFLPSKKCVIGRN

Solvent-accessible surface area (backbone atoms only — not comparable to full-atom values): 18698 Å² total; per-residue (Å²): 130,86,50,69,69,77,75,32,90,38,42,70,56,52,49,54,48,55,64,46,49,61,47,52,72,74,60,86,53,54,73,65,57,56,52,51,51,36,53,51,61,66,33,82,91,38,52,58,62,62,45,76,78,85,57,90,88,53,52,74,70,57,47,49,58,53,44,52,50,32,48,19,53,46,30,30,54,50,20,53,53,55,43,48,61,71,36,75,92,44,56,94,48,38,66,55,53,48,53,37,53,50,47,54,46,56,53,25,57,76,74,40,50,69,62,26,53,56,55,52,45,37,52,52,51,52,47,52,55,43,51,53,37,63,76,59,69,68,79,67,45,73,46,86,44,38,76,40,70,89,44,74,84,55,54,77,78,38,84,65,75,74,57,68,39,76,38,66,44,62,69,58,36,52,56,44,46,64,58,44,49,60,54,52,42,52,53,50,48,49,28,66,70,69,72,56,79,49,74,68,52,55,51,49,52,50,53,51,54,52,42,55,75,73,51,56,69,68,60,30,50,58,50,51,50,43,54,47,60,61,69,60,49,93,85,66,61,71,85,78,48,57,72,66,62,51,50,52,50,55,53,47,50,53,53,50,51,52,49,52,50,44,47,74,69,66,63,58,86,56,57,68,70,58,43,55,51,49,49,53,50,52,41,51,58,61,67,61,71,63,98,42,76,58,53,57,52,48,52,53,49,53,52,53,46,37,74,76,31,79,90,58,51,63,61,83,84,55,71,70,77,87,127

Mean predicted aligned error: 6.56 Å

Organism: NCBI:txid1586634

Radius of gyration: 22.79 Å; Cα contacts (8 Å, |Δi|>4): 271; chains: 1; bounding box: 43×48×74 Å